Protein AF-0000000074491799 (afdb_homodimer)

Structure (mmCIF, N/CA/C/O backbone):
data_AF-0000000074491799-model_v1
#
loop_
_entity.id
_entity.type
_entity.pdbx_description
1 polymer 'Erg28-like protein'
#
loop_
_atom_site.group_PDB
_atom_site.id
_atom_site.type_symbol
_atom_site.label_atom_id
_atom_site.label_alt_id
_atom_site.label_comp_id
_atom_site.label_asym_id
_atom_site.label_entity_id
_atom_site.label_seq_id
_atom_site.pdbx_PDB_ins_code
_atom_site.Cartn_x
_atom_site.Cartn_y
_atom_site.Cartn_z
_atom_site.occupancy
_atom_site.B_iso_or_equiv
_atom_site.auth_seq_id
_atom_site.auth_comp_id
_atom_site.auth_asym_id
_atom_site.auth_atom_id
_atom_site.pdbx_PDB_model_num
ATOM 1 N N . MET A 1 1 ? -24.797 -15.695 -14.352 1 41.91 1 MET A N 1
ATOM 2 C CA . MET A 1 1 ? -23.797 -15.016 -13.531 1 41.91 1 MET A CA 1
ATOM 3 C C . MET A 1 1 ? -22.766 -14.32 -14.406 1 41.91 1 MET A C 1
ATOM 5 O O . MET A 1 1 ? -22.312 -14.875 -15.406 1 41.91 1 MET A O 1
ATOM 9 N N . SER A 1 2 ? -22.703 -13.008 -14.352 1 47.25 2 SER A N 1
ATOM 10 C CA . SER A 1 2 ? -21.938 -12.297 -15.375 1 47.25 2 SER A CA 1
ATOM 11 C C . SER A 1 2 ? -20.531 -12.891 -15.539 1 47.25 2 SER A C 1
ATOM 13 O O . SER A 1 2 ? -19.859 -13.18 -14.547 1 47.25 2 SER A O 1
ATOM 15 N N . VAL A 1 3 ? -20.219 -13.539 -16.609 1 61.88 3 VAL A N 1
ATOM 16 C CA . VAL A 1 3 ? -19.031 -14.227 -17.109 1 61.88 3 VAL A CA 1
ATOM 17 C C . VAL A 1 3 ? -17.781 -13.445 -16.703 1 61.88 3 VAL A C 1
ATOM 19 O O . VAL A 1 3 ? -16.719 -14.039 -16.469 1 61.88 3 VAL A O 1
ATOM 22 N N . TYR A 1 4 ? -17.969 -12.141 -16.281 1 80.31 4 TYR A N 1
ATOM 23 C CA . TYR A 1 4 ? -16.766 -11.336 -16.078 1 80.31 4 TYR A CA 1
ATOM 24 C C . TYR A 1 4 ? -16.453 -11.195 -14.594 1 80.31 4 TYR A C 1
ATOM 26 O O . TYR A 1 4 ? -15.375 -10.719 -14.227 1 80.31 4 TYR A O 1
ATOM 34 N N . LEU A 1 5 ? -17.406 -11.75 -13.766 1 86.06 5 LEU A N 1
ATOM 35 C CA . LEU A 1 5 ? -17.172 -11.625 -12.328 1 86.06 5 LEU A CA 1
ATOM 36 C C . LEU A 1 5 ? -16.688 -12.945 -11.742 1 86.06 5 LEU A C 1
ATOM 38 O O . LEU A 1 5 ? -17.062 -14.016 -12.211 1 86.06 5 LEU A O 1
ATOM 42 N N . PRO A 1 6 ? -15.773 -12.75 -10.703 1 91.81 6 PRO A N 1
ATOM 43 C CA . PRO A 1 6 ? -15.328 -13.977 -10.039 1 91.81 6 PRO A CA 1
ATOM 44 C C . PRO A 1 6 ? -16.484 -14.758 -9.406 1 91.81 6 PRO A C 1
ATOM 46 O O . PRO A 1 6 ? -17.469 -14.164 -8.961 1 91.81 6 PRO A O 1
ATOM 49 N N . PRO A 1 7 ? -16.469 -16 -9.305 1 91.12 7 PRO A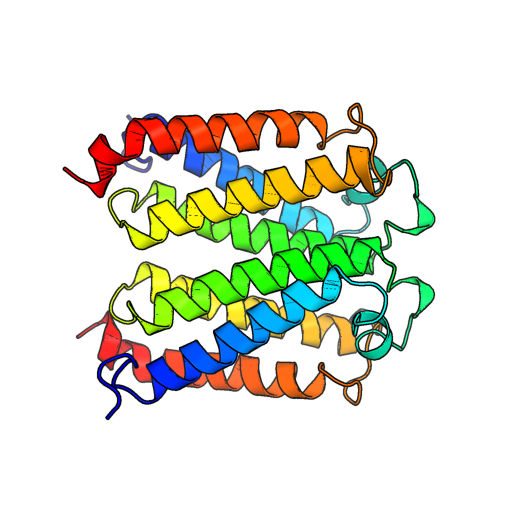 N 1
ATOM 50 C CA . PRO A 1 7 ? -17.594 -16.891 -9.023 1 91.12 7 PRO A CA 1
ATOM 51 C C . PRO A 1 7 ? -17.969 -16.922 -7.547 1 91.12 7 PRO A C 1
ATOM 53 O O . PRO A 1 7 ? -19.156 -16.938 -7.203 1 91.12 7 PRO A O 1
ATOM 56 N N . SER A 1 8 ? -17.047 -16.953 -6.66 1 95.62 8 SER A N 1
ATOM 57 C CA . SER A 1 8 ? -17.359 -17.156 -5.25 1 95.62 8 SER A CA 1
ATOM 58 C C . SER A 1 8 ? -17.75 -15.852 -4.574 1 95.62 8 SER A C 1
ATOM 60 O O . SER A 1 8 ? -17.406 -14.773 -5.059 1 95.62 8 SER A O 1
ATOM 62 N N . ALA A 1 9 ? -18.438 -16.016 -3.465 1 97.19 9 ALA A N 1
ATOM 63 C CA . ALA A 1 9 ? -18.859 -14.852 -2.686 1 97.19 9 ALA A CA 1
ATOM 64 C C . ALA A 1 9 ? -17.656 -14.078 -2.156 1 97.19 9 ALA A C 1
ATOM 66 O O . ALA A 1 9 ? -17.641 -12.844 -2.168 1 97.19 9 ALA A O 1
ATOM 67 N N . LEU A 1 10 ? -16.688 -14.773 -1.698 1 98 10 LEU A N 1
ATOM 68 C CA . LEU A 1 10 ? -15.492 -14.133 -1.167 1 98 10 LEU A CA 1
ATOM 69 C C . LEU A 1 10 ? -14.773 -13.344 -2.252 1 98 10 LEU A C 1
ATOM 71 O O . LEU A 1 10 ? -14.312 -12.227 -2.008 1 98 10 LEU A O 1
ATOM 75 N N . GLN A 1 11 ? -14.664 -13.883 -3.369 1 98.38 11 GLN A N 1
ATOM 76 C CA . GLN A 1 11 ? -14.016 -13.203 -4.488 1 98.38 11 GLN A CA 1
ATOM 77 C C . GLN A 1 11 ? -14.758 -11.938 -4.875 1 98.38 11 GLN A C 1
ATOM 79 O O . GLN A 1 11 ? -14.141 -10.898 -5.117 1 98.38 11 GLN A O 1
ATOM 84 N N . LYS A 1 12 ? -16.031 -12.039 -4.953 1 98.12 12 LYS A N 1
ATOM 85 C CA . LYS A 1 12 ? -16.844 -10.867 -5.277 1 98.12 12 LYS A CA 1
ATOM 86 C C . LYS A 1 12 ? -16.719 -9.797 -4.195 1 98.12 12 LYS A C 1
ATOM 88 O O . LYS A 1 12 ? -16.672 -8.602 -4.496 1 98.12 12 LYS A O 1
ATOM 93 N N . TYR A 1 13 ? -16.75 -10.234 -3.031 1 98.5 13 TYR A N 1
ATOM 94 C CA . TYR A 1 13 ? -16.578 -9.336 -1.897 1 98.5 13 TYR A CA 1
ATOM 95 C C . TYR A 1 13 ? -15.234 -8.617 -1.979 1 98.5 13 TYR A C 1
ATOM 97 O O . TYR A 1 13 ? -15.164 -7.398 -1.813 1 98.5 13 TYR A O 1
ATOM 105 N N . LEU A 1 14 ? -14.141 -9.375 -2.215 1 98.5 14 LEU A N 1
ATOM 106 C CA . LEU A 1 14 ? -12.805 -8.789 -2.326 1 98.5 14 LEU A CA 1
ATOM 107 C C . LEU A 1 14 ? -12.742 -7.805 -3.486 1 98.5 14 LEU A C 1
ATOM 109 O O . LEU A 1 14 ? -12.078 -6.773 -3.395 1 98.5 14 LEU A O 1
ATOM 113 N N . LEU A 1 15 ? -13.383 -8.148 -4.555 1 98.25 15 LEU A N 1
ATOM 114 C CA . LEU A 1 15 ? -13.453 -7.234 -5.691 1 98.25 15 LEU A CA 1
ATOM 115 C C . LEU A 1 15 ? -14.133 -5.93 -5.305 1 98.25 15 LEU A C 1
ATOM 117 O O . LEU A 1 15 ? -13.672 -4.848 -5.676 1 98.25 15 LEU A O 1
ATOM 121 N N . PHE A 1 16 ? -15.195 -6.055 -4.598 1 98.19 16 PHE A N 1
ATOM 122 C CA . PHE A 1 16 ? -15.953 -4.891 -4.156 1 98.19 16 PHE A CA 1
ATOM 123 C C . PHE A 1 16 ? -15.117 -4.016 -3.234 1 98.19 16 PHE A C 1
ATOM 125 O O . PHE A 1 16 ? -14.977 -2.812 -3.471 1 98.19 16 PHE A O 1
ATOM 132 N N . VAL A 1 17 ? -14.523 -4.625 -2.193 1 97.81 17 VAL A N 1
ATOM 133 C CA . VAL A 1 17 ? -13.758 -3.871 -1.206 1 97.81 17 VAL A CA 1
ATOM 134 C C . VAL A 1 17 ? -12.508 -3.285 -1.857 1 97.81 17 VAL A C 1
ATOM 136 O O . VAL A 1 17 ? -12.078 -2.186 -1.507 1 97.81 17 VAL A O 1
ATOM 139 N N . GLY A 1 18 ? -11.906 -4.051 -2.758 1 98.12 18 GLY A N 1
ATOM 140 C CA . GLY A 1 18 ? -10.75 -3.539 -3.479 1 98.12 18 GLY A CA 1
ATOM 141 C C . GLY A 1 18 ? -11.078 -2.348 -4.359 1 98.12 18 GLY A C 1
ATOM 142 O O . GLY A 1 18 ? -10.32 -1.372 -4.398 1 98.12 18 GLY A O 1
ATOM 143 N N . THR A 1 19 ? -12.172 -2.389 -5.047 1 97.19 19 THR A N 1
ATOM 144 C CA . THR A 1 19 ? -12.586 -1.291 -5.91 1 97.19 19 THR A CA 1
ATOM 145 C C . THR A 1 19 ? -12.922 -0.053 -5.082 1 97.19 19 THR A C 1
ATOM 147 O O . THR A 1 19 ? -12.625 1.071 -5.492 1 97.19 19 THR A O 1
ATOM 150 N N . LEU A 1 20 ? -13.547 -0.283 -3.971 1 96 20 LEU A N 1
ATOM 151 C CA . LEU A 1 20 ? -13.844 0.818 -3.061 1 96 20 LEU A CA 1
ATOM 152 C C . LEU A 1 20 ? -12.555 1.504 -2.605 1 96 20 LEU A C 1
ATOM 154 O O . LEU A 1 20 ? -12.5 2.734 -2.535 1 96 20 LEU A O 1
ATOM 158 N N . ALA A 1 21 ? -11.586 0.686 -2.275 1 96.31 21 ALA A N 1
ATOM 159 C CA . ALA A 1 21 ? -10.297 1.229 -1.853 1 96.31 21 ALA A CA 1
ATOM 160 C C . ALA A 1 21 ? -9.641 2.023 -2.979 1 96.31 21 ALA A C 1
ATOM 162 O O . ALA A 1 21 ? -9.062 3.09 -2.742 1 96.31 21 ALA A O 1
ATOM 163 N N . PHE A 1 22 ? -9.727 1.472 -4.125 1 94.75 22 PHE A N 1
ATOM 164 C CA . PHE A 1 22 ? -9.148 2.129 -5.293 1 94.75 22 PHE A CA 1
ATOM 165 C C . PHE A 1 22 ? -9.82 3.475 -5.543 1 94.75 22 PHE A C 1
ATOM 167 O O . PHE A 1 22 ? -9.148 4.473 -5.809 1 94.75 22 PHE A O 1
ATOM 174 N N . TYR A 1 23 ? -11.102 3.504 -5.434 1 93.56 23 TYR A N 1
ATOM 175 C CA . TYR A 1 23 ? -11.875 4.73 -5.613 1 93.56 23 TYR A CA 1
ATOM 176 C C . TYR A 1 23 ? -11.516 5.762 -4.551 1 93.56 23 TYR A C 1
ATOM 178 O O . TYR A 1 23 ? -11.297 6.934 -4.863 1 93.56 23 TYR A O 1
ATOM 186 N N . ASN A 1 24 ? -11.477 5.359 -3.346 1 94 24 ASN A N 1
ATOM 187 C CA . ASN A 1 24 ? -11.07 6.234 -2.248 1 94 24 ASN A CA 1
ATOM 188 C C . ASN A 1 24 ? -9.672 6.801 -2.465 1 94 24 ASN A C 1
ATOM 190 O O . ASN A 1 24 ? -9.438 7.988 -2.219 1 94 24 ASN A O 1
ATOM 194 N N . GLY A 1 25 ? -8.805 5.926 -2.9 1 96.62 25 GLY A N 1
ATOM 195 C CA . GLY A 1 25 ? -7.438 6.363 -3.15 1 96.62 25 GLY A CA 1
ATOM 196 C C . GLY A 1 25 ? -7.344 7.441 -4.219 1 96.62 25 GLY A C 1
ATOM 197 O O . GLY A 1 25 ? -6.602 8.414 -4.062 1 96.62 25 GLY A O 1
ATOM 198 N N . ALA A 1 26 ? -8.086 7.352 -5.23 1 95.19 26 ALA A N 1
ATOM 199 C CA . ALA A 1 26 ? -8.094 8.336 -6.309 1 95.19 26 ALA A CA 1
ATOM 200 C C . ALA A 1 26 ? -8.625 9.68 -5.816 1 95.19 26 ALA A C 1
ATOM 202 O O . ALA A 1 26 ? -8.102 10.734 -6.191 1 95.19 26 ALA A O 1
ATOM 203 N N . GLN A 1 27 ? -9.57 9.602 -4.957 1 95.25 27 GLN A N 1
ATOM 204 C CA . GLN A 1 27 ? -10.18 10.82 -4.426 1 95.25 27 GLN A CA 1
ATOM 205 C C . GLN A 1 27 ? -9.188 11.617 -3.588 1 95.25 27 GLN A C 1
ATOM 207 O O . GLN A 1 27 ? -9.289 12.836 -3.484 1 95.25 27 GLN A O 1
ATOM 212 N N . CYS A 1 28 ? -8.242 10.961 -3.053 1 96.81 28 CYS A N 1
ATOM 213 C CA . CYS A 1 28 ? -7.277 11.602 -2.166 1 96.81 28 CYS A CA 1
ATOM 214 C C . CYS A 1 28 ? -6.391 12.57 -2.934 1 96.81 28 CYS A C 1
ATOM 216 O O . CYS A 1 28 ? -5.754 13.445 -2.336 1 96.81 28 CYS A O 1
ATOM 218 N N . PHE A 1 29 ? -6.367 12.492 -4.234 1 96.56 29 PHE A N 1
ATOM 219 C CA . PHE A 1 29 ? -5.496 13.344 -5.039 1 96.56 29 PHE A CA 1
ATOM 220 C C . PHE A 1 29 ? -6.25 14.57 -5.547 1 96.56 29 PHE A C 1
ATOM 222 O O . PHE A 1 29 ? -5.652 15.469 -6.137 1 96.56 29 PHE A O 1
ATOM 229 N N . PHE A 1 30 ? -7.539 14.609 -5.254 1 95.19 30 PHE A N 1
ATOM 230 C CA . PHE A 1 30 ? -8.367 15.734 -5.664 1 95.19 30 PHE A CA 1
ATOM 231 C C . PHE A 1 30 ? -8.844 16.516 -4.449 1 95.19 30 PHE A C 1
ATOM 233 O O . PHE A 1 30 ? -9.688 16.047 -3.686 1 95.19 30 PHE A O 1
ATOM 240 N N . PRO A 1 31 ? -8.398 17.734 -4.352 1 90.62 31 PRO A N 1
ATOM 241 C CA . PRO A 1 31 ? -8.688 18.531 -3.156 1 90.62 31 PRO A CA 1
ATOM 242 C C . PRO A 1 31 ? -10.188 18.625 -2.859 1 90.62 31 PRO A C 1
ATOM 244 O O . PRO A 1 31 ? -10.594 18.547 -1.699 1 90.62 31 PRO A O 1
ATOM 247 N N . LYS A 1 32 ? -11.055 18.734 -3.799 1 90.81 32 LYS A N 1
ATOM 248 C CA . LYS A 1 32 ? -12.492 18.906 -3.602 1 90.81 32 LYS A CA 1
ATOM 249 C C . LYS A 1 32 ? -13.156 17.594 -3.199 1 90.81 32 LYS A C 1
ATOM 251 O O . LYS A 1 32 ? -14.289 17.594 -2.711 1 90.81 32 LYS A O 1
ATOM 256 N N . MET A 1 33 ? -12.461 16.547 -3.354 1 89.12 33 MET A N 1
ATOM 257 C CA . MET A 1 33 ? -13.078 15.25 -3.111 1 89.12 33 MET A CA 1
ATOM 258 C C . MET A 1 33 ? -12.43 14.555 -1.916 1 89.12 33 MET A C 1
ATOM 260 O O . MET A 1 33 ? -12.859 13.477 -1.517 1 89.12 33 MET A O 1
ATOM 264 N N . ARG A 1 34 ? -11.484 15.219 -1.323 1 87.5 34 ARG A N 1
ATOM 265 C CA . ARG A 1 34 ? -10.742 14.57 -0.245 1 87.5 34 ARG A CA 1
ATOM 266 C C . ARG A 1 34 ? -11.641 14.328 0.966 1 87.5 34 ARG A C 1
ATOM 268 O O . ARG A 1 34 ? -12.328 15.242 1.426 1 87.5 34 ARG A O 1
ATOM 275 N N . VAL A 1 35 ? -11.5 13.109 1.458 1 88.69 35 VAL A N 1
ATOM 276 C CA . VAL A 1 35 ? -12.312 12.75 2.615 1 88.69 35 VAL A CA 1
ATOM 277 C C . VAL A 1 35 ? -11.422 12.641 3.855 1 88.69 35 VAL A C 1
ATOM 279 O O . VAL A 1 35 ? -11.914 12.383 4.957 1 88.69 35 VAL A O 1
ATOM 282 N N . THR A 1 36 ? -10.25 12.906 3.717 1 92.94 36 THR A N 1
ATOM 283 C CA . THR A 1 36 ? -9.281 12.656 4.781 1 92.94 36 THR A CA 1
ATOM 284 C C . THR A 1 36 ? -9.539 13.578 5.973 1 92.94 36 THR A C 1
ATOM 286 O O . THR A 1 36 ? -9.383 13.172 7.125 1 92.94 36 THR A O 1
ATOM 289 N N . SER A 1 37 ? -9.93 14.828 5.781 1 91.56 37 SER A N 1
ATOM 290 C CA . SER A 1 37 ? -10.188 15.758 6.879 1 91.56 37 SER A CA 1
ATOM 291 C C . SER A 1 37 ? -11.398 15.32 7.695 1 91.56 37 SER A C 1
ATOM 293 O O . SER A 1 37 ? -11.484 15.602 8.891 1 91.56 37 SER A O 1
ATOM 295 N N . ARG A 1 38 ? -12.32 14.602 7.062 1 93.44 38 ARG A N 1
ATOM 296 C CA . ARG A 1 38 ? -13.492 14.094 7.766 1 93.44 38 ARG A CA 1
ATOM 297 C C . ARG A 1 38 ? -13.164 12.82 8.531 1 93.44 38 ARG A C 1
ATOM 299 O O . ARG A 1 38 ? -13.719 12.578 9.609 1 93.44 38 ARG A O 1
ATOM 306 N N . ILE A 1 39 ? -12.289 12.031 7.926 1 94.81 39 ILE A N 1
ATOM 307 C CA . ILE A 1 39 ? -11.852 10.797 8.562 1 94.81 39 ILE A CA 1
ATOM 308 C C . ILE A 1 39 ? -11.016 11.117 9.797 1 94.81 39 ILE A C 1
ATOM 310 O O . ILE A 1 39 ? -11.266 10.578 10.875 1 94.81 39 ILE A O 1
ATOM 314 N N . TYR A 1 40 ? -10.078 11.953 9.594 1 95.88 40 TYR A N 1
ATOM 315 C CA . TYR A 1 40 ? -9.172 12.32 10.672 1 95.88 40 TYR A CA 1
ATOM 316 C C . TYR A 1 40 ? -9.539 13.688 11.242 1 95.88 40 TYR A C 1
ATOM 318 O O . TYR A 1 40 ? -8.758 14.641 11.141 1 95.88 40 TYR A O 1
ATOM 326 N N . SER A 1 41 ? -10.625 13.773 11.984 1 93.19 41 SER A N 1
ATOM 327 C CA . SER A 1 41 ? -11.305 15.016 12.32 1 93.19 41 SER A CA 1
ATOM 328 C C . SER A 1 41 ? -10.867 15.531 13.688 1 93.19 41 SER A C 1
ATOM 330 O O . SER A 1 41 ? -11.141 16.688 14.047 1 93.19 41 SER A O 1
ATOM 332 N N . GLU A 1 42 ? -10.203 14.703 14.453 1 95.12 42 GLU A N 1
ATOM 333 C CA . GLU A 1 42 ? -9.883 15.102 15.82 1 95.12 42 GLU A CA 1
ATOM 334 C C . GLU A 1 42 ? -8.672 16.031 15.852 1 95.12 42 GLU A C 1
ATOM 336 O O . GLU A 1 42 ? -8.578 16.906 16.719 1 95.12 42 GLU A O 1
ATOM 341 N N . LYS A 1 43 ? -7.727 15.828 14.906 1 93.75 43 LYS A N 1
ATOM 342 C CA . LYS A 1 43 ? -6.57 16.703 14.711 1 93.75 43 LYS A CA 1
ATOM 343 C C . LYS A 1 43 ? -6.496 17.203 13.273 1 93.75 43 LYS A C 1
ATOM 345 O O . LYS A 1 43 ? -5.578 16.844 12.531 1 93.75 43 LYS A O 1
ATOM 350 N N . LYS A 1 44 ? -7.328 18.047 12.984 1 91.44 44 LYS A N 1
ATOM 351 C CA . LYS A 1 44 ? -7.543 18.5 11.609 1 91.44 44 LYS A CA 1
ATOM 352 C C . LYS A 1 44 ? -6.266 19.062 11.008 1 91.44 44 LYS A C 1
ATOM 354 O O . LYS A 1 44 ? -6.035 18.953 9.805 1 91.44 44 LYS A O 1
ATOM 359 N N . GLY A 1 45 ? -5.461 19.641 11.828 1 93.56 45 GLY A N 1
ATOM 360 C CA . GLY A 1 45 ? -4.207 20.203 11.352 1 93.56 45 GLY A CA 1
ATOM 361 C C . GLY A 1 45 ? -3.25 19.156 10.812 1 93.56 45 GLY A C 1
ATOM 362 O O . GLY A 1 45 ? -2.348 19.484 10.039 1 93.56 45 GLY A O 1
ATOM 363 N N . GLU A 1 46 ? -3.463 17.906 11.258 1 95.75 46 GLU A N 1
ATOM 364 C CA . GLU A 1 46 ? -2.576 16.828 10.82 1 95.75 46 GLU A CA 1
ATOM 365 C C . GLU A 1 46 ? -3.059 16.234 9.5 1 95.75 46 GLU A C 1
ATOM 367 O O . GLU A 1 46 ? -2.309 15.516 8.828 1 95.75 46 GLU A O 1
ATOM 372 N N . ALA A 1 47 ? -4.324 16.453 9.133 1 95.38 47 ALA A N 1
ATOM 373 C CA . ALA A 1 47 ? -4.875 15.953 7.871 1 95.38 47 ALA A CA 1
ATOM 374 C C . ALA A 1 47 ? -4.551 16.906 6.719 1 95.38 47 ALA A C 1
ATOM 376 O O . ALA A 1 47 ? -5.453 17.469 6.102 1 95.38 47 ALA A O 1
ATOM 377 N N . THR A 1 48 ? -3.283 16.953 6.375 1 97.06 48 THR A N 1
ATOM 378 C CA . THR A 1 48 ? -2.781 17.859 5.355 1 97.06 48 THR A CA 1
ATOM 379 C C . THR A 1 48 ? -2.994 17.281 3.961 1 97.06 48 THR A C 1
ATOM 381 O O . THR A 1 48 ? -3.402 16.141 3.816 1 97.06 48 THR A O 1
ATOM 384 N N . ALA A 1 49 ? -2.766 18.141 2.969 1 96.81 49 ALA A N 1
ATOM 385 C CA . ALA A 1 49 ? -2.846 17.672 1.588 1 96.81 49 ALA A CA 1
ATOM 386 C C . ALA A 1 49 ? -1.821 16.578 1.319 1 96.81 49 ALA A C 1
ATOM 388 O O . ALA A 1 49 ? -2.113 15.609 0.622 1 96.81 49 ALA A O 1
ATOM 389 N N . LEU A 1 50 ? -0.646 16.719 1.854 1 97.44 50 LEU A N 1
ATOM 390 C CA . LEU A 1 50 ? 0.393 15.711 1.727 1 97.44 50 LEU A CA 1
ATOM 391 C C . LEU A 1 50 ? -0.051 14.391 2.361 1 97.44 50 LEU A C 1
ATOM 393 O O . LEU A 1 50 ? 0.138 13.32 1.778 1 97.44 50 LEU A O 1
ATOM 397 N N . MET A 1 51 ? -0.589 14.492 3.518 1 97.25 51 MET A N 1
ATOM 398 C CA . MET A 1 51 ? -1.087 13.305 4.203 1 97.25 51 MET A CA 1
ATOM 399 C C . MET A 1 51 ? -2.15 12.602 3.365 1 97.25 51 MET A C 1
ATOM 401 O O . MET A 1 51 ? -2.156 11.367 3.27 1 97.25 51 MET A O 1
ATOM 405 N N . SER A 1 52 ? -3.018 13.352 2.768 1 97.44 52 SER A N 1
ATOM 406 C CA . SER A 1 52 ? -4.07 12.789 1.927 1 97.44 52 SER A CA 1
ATOM 407 C C . SER A 1 52 ? -3.482 12.023 0.747 1 97.44 52 SER A C 1
ATOM 409 O O . SER A 1 52 ? -3.973 10.945 0.393 1 97.44 52 SER A O 1
ATOM 411 N N . ARG A 1 53 ? -2.459 12.531 0.144 1 97.69 53 ARG A N 1
ATOM 412 C CA . ARG A 1 53 ? -1.834 11.852 -0.987 1 97.69 53 ARG A CA 1
ATOM 413 C C . ARG A 1 53 ? -1.147 10.562 -0.541 1 97.69 53 ARG A C 1
ATOM 415 O O . ARG A 1 53 ? -1.14 9.57 -1.272 1 97.69 53 ARG A O 1
ATOM 422 N N . MET A 1 54 ? -0.605 10.516 0.67 1 97.38 54 MET A N 1
ATOM 423 C CA . MET A 1 54 ? 0.007 9.305 1.198 1 97.38 54 MET A CA 1
ATOM 424 C C . MET A 1 54 ? -1.05 8.242 1.488 1 97.38 54 MET A C 1
ATOM 426 O O . MET A 1 54 ? -0.847 7.059 1.2 1 97.38 54 MET A O 1
ATOM 430 N N . MET A 1 55 ? -2.123 8.742 1.999 1 97.44 55 MET A N 1
ATOM 431 C CA . MET A 1 55 ? -3.229 7.809 2.209 1 97.44 55 MET A CA 1
ATOM 432 C C . MET A 1 55 ? -3.73 7.25 0.882 1 97.44 55 MET A C 1
ATOM 434 O O . MET A 1 55 ? -4.059 6.066 0.787 1 97.44 55 MET A O 1
ATOM 438 N N . GLY A 1 56 ? -3.82 8.102 -0.043 1 97.88 56 GLY A N 1
ATOM 439 C CA . GLY A 1 56 ? -4.223 7.652 -1.367 1 97.88 56 GLY A CA 1
ATOM 440 C C . GLY A 1 56 ? -3.318 6.578 -1.938 1 97.88 56 GLY A C 1
ATOM 441 O O . GLY A 1 56 ? -3.799 5.582 -2.484 1 97.88 56 GLY A O 1
ATOM 442 N N . LEU A 1 57 ? -2.018 6.789 -1.806 1 98.25 57 LEU A N 1
ATOM 443 C CA . LEU A 1 57 ? -1.06 5.812 -2.305 1 98.25 57 LEU A CA 1
ATOM 444 C C . LEU A 1 57 ? -1.229 4.473 -1.593 1 98.25 57 LEU A C 1
ATOM 446 O O . LEU A 1 57 ? -1.214 3.418 -2.232 1 98.25 57 LEU A O 1
ATOM 450 N N . TRP A 1 58 ? -1.361 4.562 -0.327 1 98.31 58 TRP A N 1
ATOM 451 C CA . TRP A 1 58 ? -1.531 3.344 0.455 1 98.31 58 TRP A CA 1
ATOM 452 C C . TRP A 1 58 ? -2.812 2.617 0.061 1 98.31 58 TRP A C 1
ATOM 454 O O . TRP A 1 58 ? -2.807 1.401 -0.144 1 98.31 58 TRP A O 1
ATOM 464 N N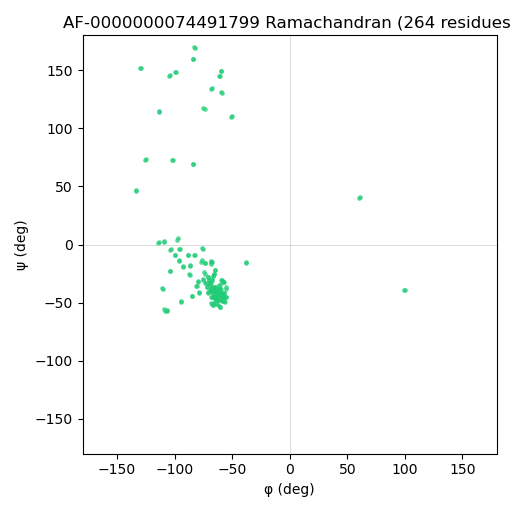 . THR A 1 59 ? -3.91 3.367 -0.068 1 97.75 59 THR A N 1
ATOM 465 C CA . THR A 1 59 ? -5.207 2.775 -0.37 1 97.75 59 THR A CA 1
ATOM 466 C C . THR A 1 59 ? -5.23 2.217 -1.79 1 97.75 59 THR A C 1
ATOM 468 O O . THR A 1 59 ? -5.812 1.158 -2.037 1 97.75 59 THR A O 1
ATOM 471 N N . ILE A 1 60 ? -4.621 2.879 -2.684 1 98.38 60 ILE A N 1
ATOM 472 C CA . ILE A 1 60 ? -4.547 2.393 -4.059 1 98.38 60 ILE A CA 1
ATOM 473 C C . ILE A 1 60 ? -3.744 1.096 -4.105 1 98.38 60 ILE A C 1
ATOM 475 O O . ILE A 1 60 ? -4.156 0.125 -4.746 1 98.38 60 ILE A O 1
ATOM 479 N N . THR A 1 61 ? -2.6 1.048 -3.424 1 98.31 61 THR A N 1
ATOM 480 C CA . THR A 1 61 ? -1.772 -0.153 -3.383 1 98.31 61 THR A CA 1
ATOM 481 C C . THR A 1 61 ? -2.553 -1.326 -2.797 1 98.31 61 THR A C 1
ATOM 483 O O . THR A 1 61 ? -2.531 -2.43 -3.348 1 98.31 61 THR A O 1
ATOM 486 N N . SER A 1 62 ? -3.229 -1.095 -1.714 1 98.31 62 SER A N 1
ATOM 487 C CA . SER A 1 62 ? -4.031 -2.141 -1.088 1 98.31 62 SER A CA 1
ATOM 488 C C . SER A 1 62 ? -5.164 -2.592 -2.006 1 98.31 62 SER A C 1
ATOM 490 O O . SER A 1 62 ? -5.469 -3.783 -2.084 1 98.31 62 SER A O 1
ATOM 492 N N . GLY A 1 63 ? -5.777 -1.622 -2.658 1 98.19 63 GLY A N 1
ATOM 493 C CA . GLY A 1 63 ? -6.844 -1.951 -3.594 1 98.19 63 GLY A CA 1
ATOM 494 C C . GLY A 1 63 ? -6.379 -2.832 -4.738 1 98.19 63 GLY A C 1
ATOM 495 O O . GLY A 1 63 ? -7.078 -3.766 -5.133 1 98.19 63 GLY A O 1
ATOM 496 N N . LEU A 1 64 ? -5.23 -2.506 -5.25 1 98 64 LEU A N 1
ATOM 497 C CA . LEU A 1 64 ? -4.664 -3.318 -6.324 1 98 64 LEU A CA 1
ATOM 498 C C . LEU A 1 64 ? -4.477 -4.762 -5.867 1 98 64 LEU A C 1
ATOM 500 O O . LEU A 1 64 ? -4.855 -5.695 -6.582 1 98 64 LEU A O 1
ATOM 504 N N . VAL A 1 65 ? -3.924 -4.934 -4.691 1 98.38 65 VAL A N 1
ATOM 505 C CA . VAL A 1 65 ? -3.695 -6.27 -4.148 1 98.38 65 VAL A CA 1
ATOM 506 C C . VAL A 1 65 ? -5.023 -7.008 -4.016 1 98.38 65 VAL A C 1
ATOM 508 O O . VAL A 1 65 ? -5.141 -8.164 -4.426 1 98.38 65 VAL A O 1
ATOM 511 N N . ARG A 1 66 ? -6.035 -6.344 -3.525 1 98.69 66 ARG A N 1
ATOM 512 C CA . ARG A 1 66 ? -7.324 -6.969 -3.252 1 98.69 66 ARG A CA 1
ATOM 513 C C . ARG A 1 66 ? -8.055 -7.312 -4.547 1 98.69 66 ARG A C 1
ATOM 515 O O . ARG A 1 66 ? -8.648 -8.383 -4.664 1 98.69 66 ARG A O 1
ATOM 522 N N . VAL A 1 67 ? -7.992 -6.434 -5.492 1 98 67 VAL A N 1
ATOM 523 C CA . VAL A 1 67 ? -8.664 -6.676 -6.77 1 98 67 VAL A CA 1
ATOM 524 C C . VAL A 1 67 ? -8.008 -7.859 -7.48 1 98 67 VAL A C 1
ATOM 526 O O . VAL A 1 67 ? -8.703 -8.742 -7.996 1 98 67 VAL A O 1
ATOM 529 N N . TYR A 1 68 ? -6.711 -7.922 -7.5 1 97.81 68 TYR A N 1
ATOM 530 C CA . TYR A 1 68 ? -6.023 -9.031 -8.148 1 97.81 68 TYR A CA 1
ATOM 531 C C . TYR A 1 68 ? -6.297 -10.344 -7.414 1 97.81 68 TYR A C 1
ATOM 533 O O . TYR A 1 68 ? -6.379 -11.406 -8.039 1 97.81 68 TYR A O 1
ATOM 541 N N . ALA A 1 69 ? -6.352 -10.242 -6.105 1 97.69 69 ALA A N 1
ATOM 542 C CA . ALA A 1 69 ? -6.656 -11.445 -5.332 1 97.69 69 ALA A CA 1
ATOM 543 C C . ALA A 1 69 ? -8.031 -12 -5.695 1 97.69 69 ALA A C 1
ATOM 545 O O . ALA A 1 69 ? -8.242 -13.211 -5.691 1 97.69 69 ALA A O 1
ATOM 546 N N . ALA A 1 70 ? -8.961 -11.086 -6 1 97.81 70 ALA A N 1
ATOM 547 C CA . ALA A 1 70 ? -10.305 -11.508 -6.363 1 97.81 70 ALA A CA 1
ATOM 548 C C . ALA A 1 70 ? -10.281 -12.445 -7.566 1 97.81 70 ALA A C 1
ATOM 550 O O . ALA A 1 70 ? -11.078 -13.391 -7.645 1 97.81 70 ALA A O 1
ATOM 551 N N . TRP A 1 71 ? -9.352 -12.258 -8.453 1 96.81 71 TRP A N 1
ATOM 552 C CA . TRP A 1 71 ? -9.297 -13.086 -9.664 1 96.81 71 TRP A CA 1
ATOM 553 C C . TRP A 1 71 ? -8.266 -14.195 -9.516 1 96.81 71 TRP A C 1
ATOM 555 O O . TRP A 1 71 ? -8.188 -15.094 -10.359 1 96.81 71 TRP A O 1
ATOM 565 N N . ASN A 1 72 ? -7.504 -14.172 -8.539 1 97.12 72 ASN A N 1
ATOM 566 C CA . ASN A 1 72 ? -6.441 -15.141 -8.32 1 97.12 72 ASN A CA 1
ATOM 567 C C . ASN A 1 72 ? -6.441 -15.664 -6.883 1 97.12 72 ASN A C 1
ATOM 569 O O . ASN A 1 72 ? -5.387 -15.75 -6.25 1 97.12 72 ASN A O 1
ATOM 573 N N . ILE A 1 73 ? -7.617 -15.992 -6.449 1 96.62 73 ILE A N 1
ATOM 574 C CA . ILE A 1 73 ? -7.82 -16.266 -5.031 1 96.62 73 ILE A CA 1
ATOM 575 C C . ILE A 1 73 ? -7.078 -17.547 -4.641 1 96.62 73 ILE A C 1
ATOM 577 O O . ILE A 1 73 ? -6.832 -17.797 -3.459 1 96.62 73 ILE A O 1
ATOM 581 N N . HIS A 1 74 ? -6.645 -18.359 -5.602 1 96.81 74 HIS A N 1
ATOM 582 C CA . HIS A 1 74 ? -6.008 -19.641 -5.293 1 96.81 74 HIS A CA 1
ATOM 583 C C . HIS A 1 74 ? -4.504 -19.469 -5.117 1 96.81 74 HIS A C 1
ATOM 585 O O . HIS A 1 74 ? -3.82 -20.391 -4.672 1 96.81 74 HIS A O 1
ATOM 591 N N . ASP A 1 75 ? -4.023 -18.328 -5.441 1 96.88 75 ASP A N 1
ATOM 592 C CA . ASP A 1 75 ? -2.613 -18.031 -5.211 1 96.88 75 ASP A CA 1
ATOM 593 C C . ASP A 1 75 ? -2.336 -17.797 -3.73 1 96.88 75 ASP A C 1
ATOM 595 O O . ASP A 1 75 ? -2.838 -16.828 -3.154 1 96.88 75 ASP A O 1
ATOM 599 N N . ARG A 1 76 ? -1.557 -18.609 -3.158 1 97 76 ARG A N 1
ATOM 600 C CA . ARG A 1 76 ? -1.303 -18.562 -1.722 1 97 76 ARG A CA 1
ATOM 601 C C . ARG A 1 76 ? -0.665 -17.234 -1.322 1 97 76 ARG A C 1
ATOM 603 O O . ARG A 1 76 ? -1.026 -16.641 -0.301 1 97 76 ARG A O 1
ATOM 610 N N . VAL A 1 77 ? 0.3 -16.797 -2.061 1 96.88 77 VAL A N 1
ATOM 611 C CA . VAL A 1 77 ? 1.037 -15.578 -1.728 1 96.88 77 VAL A CA 1
ATOM 612 C C . VAL A 1 77 ? 0.106 -14.375 -1.807 1 96.88 77 VAL A C 1
ATOM 614 O O . VAL A 1 77 ? 0.076 -13.547 -0.896 1 96.88 77 VAL A O 1
ATOM 617 N N . LEU A 1 78 ? -0.635 -14.305 -2.852 1 97.75 78 LEU A N 1
ATOM 618 C CA . LEU A 1 78 ? -1.566 -13.195 -3.016 1 97.75 78 LEU A CA 1
ATOM 619 C C . LEU A 1 78 ? -2.639 -13.227 -1.932 1 97.75 78 LEU A C 1
ATOM 621 O O . LEU A 1 78 ? -3.061 -12.172 -1.444 1 97.75 78 LEU A O 1
ATOM 625 N N . TYR A 1 79 ? -3.143 -14.422 -1.614 1 98.5 79 TYR A N 1
ATOM 626 C CA . TYR A 1 79 ? -4.105 -14.578 -0.529 1 98.5 79 TYR A CA 1
ATOM 627 C C . TYR A 1 79 ? -3.549 -14.016 0.776 1 98.5 79 TYR A C 1
ATOM 629 O O . TYR A 1 79 ? -4.215 -13.234 1.456 1 98.5 79 TYR A O 1
ATOM 637 N N . ASN A 1 80 ? -2.33 -14.32 1.066 1 98.12 80 ASN A N 1
ATOM 638 C CA . ASN A 1 80 ? -1.693 -13.836 2.287 1 98.12 80 ASN A CA 1
ATOM 639 C C . ASN A 1 80 ? -1.472 -12.328 2.242 1 98.12 80 ASN A C 1
ATOM 641 O O . ASN A 1 80 ? -1.704 -11.633 3.232 1 98.12 80 ASN A O 1
ATOM 645 N N . LEU A 1 81 ? -0.993 -11.883 1.146 1 98.62 81 LEU A N 1
ATOM 646 C CA . LEU A 1 81 ? -0.787 -10.445 1.008 1 98.62 81 LEU A CA 1
ATOM 647 C C . LEU A 1 81 ? -2.09 -9.68 1.229 1 98.62 81 LEU A C 1
ATOM 649 O O . LEU A 1 81 ? -2.096 -8.617 1.846 1 98.62 81 LEU A O 1
ATOM 653 N N . THR A 1 82 ? -3.123 -10.188 0.695 1 98.75 82 THR A N 1
ATOM 654 C CA . THR A 1 82 ? -4.426 -9.555 0.873 1 98.75 82 THR A CA 1
ATOM 655 C C . THR A 1 82 ? -4.812 -9.516 2.35 1 98.75 82 THR A C 1
ATOM 657 O O . THR A 1 82 ? -5.281 -8.492 2.846 1 98.75 82 THR A O 1
ATOM 660 N N . MET A 1 83 ? -4.598 -10.586 3.029 1 98.81 83 MET A N 1
ATOM 661 C CA . MET A 1 83 ? -4.875 -10.594 4.461 1 98.81 83 MET A CA 1
ATOM 662 C C . MET A 1 83 ? -4.02 -9.57 5.191 1 98.81 83 MET A C 1
ATOM 664 O O . MET A 1 83 ? -4.484 -8.914 6.129 1 98.81 83 MET A O 1
ATOM 668 N N . TYR A 1 84 ? -2.771 -9.484 4.773 1 98.5 84 TYR A N 1
ATOM 669 C CA . TYR A 1 84 ? -1.899 -8.484 5.379 1 98.5 84 TYR A CA 1
ATOM 670 C C . TYR A 1 84 ? -2.455 -7.078 5.18 1 98.5 84 TYR A C 1
ATOM 672 O O . TYR A 1 84 ? -2.332 -6.223 6.059 1 98.5 84 TYR A O 1
ATOM 680 N N . THR A 1 85 ? -3.045 -6.781 3.986 1 98.69 85 THR A N 1
ATOM 681 C CA . THR A 1 85 ? -3.594 -5.449 3.76 1 98.69 85 THR A CA 1
ATOM 682 C C . THR A 1 85 ? -4.723 -5.156 4.742 1 98.69 85 THR A C 1
ATOM 684 O O . THR A 1 85 ? -4.844 -4.031 5.238 1 98.69 85 THR A O 1
ATOM 687 N N . PHE A 1 86 ? -5.52 -6.152 5.031 1 98.81 86 PHE A N 1
ATOM 688 C CA . PHE A 1 86 ? -6.598 -5.957 5.992 1 98.81 86 PHE A CA 1
ATOM 689 C C . PHE A 1 86 ? -6.047 -5.836 7.406 1 98.81 86 PHE A C 1
ATOM 691 O O . PHE A 1 86 ? -6.594 -5.102 8.234 1 98.81 86 PHE A O 1
ATOM 698 N N . GLY A 1 87 ? -5.035 -6.559 7.703 1 98.69 87 GLY A N 1
ATOM 699 C CA . GLY A 1 87 ? -4.383 -6.402 8.992 1 98.69 87 GLY A CA 1
ATOM 700 C C . GLY A 1 87 ? -3.816 -5.016 9.219 1 98.69 87 GLY A C 1
ATOM 701 O O . GLY A 1 87 ? -3.951 -4.449 10.305 1 98.69 87 GLY A O 1
ATOM 702 N N . LEU A 1 88 ? -3.189 -4.504 8.203 1 98.5 88 LEU A N 1
ATOM 703 C CA . LEU A 1 88 ? -2.611 -3.168 8.281 1 98.5 88 LEU A CA 1
ATOM 704 C C . LEU A 1 88 ? -3.703 -2.109 8.406 1 98.5 88 LEU A C 1
ATOM 706 O O . LEU A 1 88 ? -3.529 -1.11 9.102 1 98.5 88 LEU A O 1
ATOM 710 N N . ALA A 1 89 ? -4.816 -2.342 7.684 1 98 89 ALA A N 1
ATOM 711 C CA . ALA A 1 89 ? -5.945 -1.426 7.82 1 98 89 ALA A CA 1
ATOM 712 C C . ALA A 1 89 ? -6.484 -1.433 9.242 1 98 89 ALA A C 1
ATOM 714 O O . ALA A 1 89 ? -6.746 -0.374 9.82 1 98 89 ALA A O 1
ATOM 715 N N . LEU A 1 90 ? -6.664 -2.605 9.773 1 98.38 90 LEU A N 1
ATOM 716 C CA . LEU A 1 90 ? -7.141 -2.734 11.148 1 98.38 90 LEU A CA 1
ATOM 717 C C . LEU A 1 90 ? -6.172 -2.068 12.125 1 98.38 90 LEU A C 1
ATOM 719 O O . LEU A 1 90 ? -6.598 -1.346 13.023 1 98.38 90 LEU A O 1
ATOM 723 N N . PHE A 1 91 ? -4.961 -2.35 11.969 1 98.38 91 PHE A N 1
ATOM 724 C CA . PHE A 1 91 ? -3.926 -1.736 12.789 1 98.38 91 PHE A CA 1
ATOM 725 C C . PHE A 1 91 ? -3.992 -0.217 12.703 1 98.38 91 PHE A C 1
ATOM 727 O O . PHE A 1 91 ? -3.973 0.472 13.727 1 98.38 91 PHE A O 1
ATOM 734 N N . SER A 1 92 ? -4.059 0.284 11.516 1 97.88 92 SER A N 1
ATOM 735 C CA . SER A 1 92 ? -4.035 1.723 11.273 1 97.88 92 SER A CA 1
ATOM 736 C C . SER A 1 92 ? -5.207 2.418 11.961 1 97.88 92 SER A C 1
ATOM 738 O O . SER A 1 92 ? -5.008 3.348 12.742 1 97.88 92 SER A O 1
ATOM 740 N N . PHE A 1 93 ? -6.43 1.986 11.727 1 97.69 93 PHE A N 1
ATOM 741 C CA . PHE A 1 93 ? -7.602 2.703 12.211 1 97.69 93 PHE A CA 1
ATOM 742 C C . PHE A 1 93 ? -7.793 2.479 13.711 1 97.69 93 PHE A C 1
ATOM 744 O O . PHE A 1 93 ? -8.266 3.367 14.414 1 97.69 93 PHE A O 1
ATOM 751 N N . THR A 1 94 ? -7.391 1.348 14.25 1 97.94 94 THR A N 1
ATOM 752 C CA . THR A 1 94 ? -7.461 1.116 15.688 1 97.94 94 THR A CA 1
ATOM 753 C C . THR A 1 94 ? -6.5 2.041 16.438 1 97.94 94 THR A C 1
ATOM 755 O O . THR A 1 94 ? -6.875 2.666 17.422 1 97.94 94 THR A O 1
ATOM 758 N N . THR A 1 95 ? -5.277 2.154 15.93 1 97.81 95 THR A N 1
ATOM 759 C CA . THR A 1 95 ? -4.293 2.973 16.625 1 97.81 95 THR A CA 1
ATOM 760 C C . THR A 1 95 ? -4.602 4.457 16.453 1 97.81 95 THR A C 1
ATOM 762 O O . THR A 1 95 ? -4.383 5.258 17.359 1 97.81 95 THR A O 1
ATOM 765 N N . GLU A 1 96 ? -5.152 4.832 15.312 1 97.75 96 GLU A N 1
ATOM 766 C CA . GLU A 1 96 ? -5.48 6.238 15.102 1 97.75 96 GLU A CA 1
ATOM 767 C C . GLU A 1 96 ? -6.609 6.691 16.031 1 97.75 96 GLU A C 1
ATOM 769 O O . GLU A 1 96 ? -6.648 7.848 16.453 1 97.75 96 GLU A O 1
ATOM 774 N N . VAL A 1 97 ? -7.488 5.766 16.359 1 97.44 97 VAL A N 1
ATOM 775 C CA . VAL A 1 97 ? -8.625 6.102 17.219 1 97.44 97 VAL A CA 1
ATOM 776 C C . VAL A 1 97 ? -8.219 6.016 18.688 1 97.44 97 VAL A C 1
ATOM 778 O O . VAL A 1 97 ? -8.477 6.941 19.453 1 97.44 97 VAL A O 1
ATOM 781 N N . PHE A 1 98 ? -7.508 4.996 19.062 1 97.5 98 PHE A N 1
ATOM 782 C CA . PHE A 1 98 ? -7.387 4.711 20.484 1 97.5 98 PHE A CA 1
ATOM 783 C C . PHE A 1 98 ? -6.02 5.141 21.016 1 97.5 98 PHE A C 1
ATOM 785 O O . PHE A 1 98 ? -5.844 5.34 22.219 1 97.5 98 PHE A O 1
ATOM 792 N N . VAL A 1 99 ? -5.066 5.25 20.203 1 97.31 99 VAL A N 1
ATOM 793 C CA . VAL A 1 99 ? -3.717 5.57 20.656 1 97.31 99 VAL A CA 1
ATOM 794 C C . VAL A 1 99 ? -3.375 7.008 20.281 1 97.31 99 VAL A C 1
ATOM 796 O O . VAL A 1 99 ? -3.176 7.852 21.172 1 97.31 99 VAL A O 1
ATOM 799 N N . TYR A 1 100 ? -3.473 7.332 19.016 1 97 100 TYR A N 1
ATOM 800 C CA . TYR A 1 100 ? -3.033 8.641 18.547 1 97 100 TYR A CA 1
ATOM 801 C C . TYR A 1 100 ? -4.156 9.664 18.656 1 97 100 TYR A C 1
ATOM 803 O O . TYR A 1 100 ? -3.908 10.875 18.672 1 97 100 TYR A O 1
ATOM 811 N N . LYS A 1 101 ? -5.418 9.195 18.625 1 97.19 101 LYS A N 1
ATOM 812 C CA . LYS A 1 101 ? -6.598 10.031 18.812 1 97.19 101 LYS A CA 1
ATOM 813 C C . LYS A 1 101 ? -6.684 11.117 17.75 1 97.19 101 LYS A C 1
ATOM 815 O O . LYS A 1 101 ? -6.957 12.281 18.062 1 97.19 101 LYS A O 1
ATOM 820 N N . THR A 1 102 ? -6.348 10.711 16.531 1 97.25 102 THR A N 1
ATOM 821 C CA . THR A 1 102 ? -6.465 11.633 15.406 1 97.25 102 THR A CA 1
ATOM 822 C C . THR A 1 102 ? -7.824 11.484 14.727 1 97.25 102 THR A C 1
ATOM 824 O O . THR A 1 102 ? -8.227 12.352 13.945 1 97.25 102 THR A O 1
ATOM 827 N N . ALA A 1 103 ? -8.469 10.398 14.961 1 96.44 103 ALA A N 1
ATOM 828 C CA . ALA A 1 103 ? -9.773 10.109 14.367 1 96.44 103 ALA A CA 1
ATOM 829 C C . ALA A 1 103 ? -10.781 9.672 15.422 1 96.44 103 ALA A C 1
ATOM 831 O O . ALA A 1 103 ? -10.398 9.086 16.438 1 96.44 103 ALA A O 1
ATOM 832 N N . LYS A 1 104 ? -12.039 9.938 15.133 1 95.75 104 LYS A N 1
ATOM 833 C CA . LYS A 1 104 ? -13.133 9.438 15.969 1 95.75 104 LYS A CA 1
ATOM 834 C C . LYS A 1 104 ? -13.758 8.188 15.367 1 95.75 104 LYS A C 1
ATOM 836 O O . LYS A 1 104 ? -13.867 8.07 14.141 1 95.75 104 LYS A O 1
ATOM 841 N N . ILE A 1 105 ? -14.242 7.328 16.219 1 95.25 105 ILE A N 1
ATOM 842 C CA . ILE A 1 105 ? -14.883 6.098 15.766 1 95.25 105 ILE A CA 1
ATOM 843 C C . ILE A 1 105 ? -16.078 6.434 14.883 1 95.25 105 ILE A C 1
ATOM 845 O O . ILE A 1 105 ? -16.359 5.723 13.914 1 95.25 105 ILE A O 1
ATOM 849 N N . SER A 1 106 ? -16.672 7.547 15.172 1 94.25 106 SER A N 1
ATOM 850 C CA . SER A 1 106 ? -17.906 7.934 14.477 1 94.25 106 SER A CA 1
ATOM 851 C C . SER A 1 106 ? -17.594 8.609 13.141 1 94.25 106 SER A C 1
ATOM 853 O O . SER A 1 106 ? -18.5 8.859 12.336 1 94.25 106 SER A O 1
ATOM 855 N N . SER A 1 107 ? -16.297 8.922 12.875 1 93.69 107 SER A N 1
ATOM 856 C CA . SER A 1 107 ? -15.945 9.578 11.625 1 93.69 107 SER A CA 1
ATOM 857 C C . SER A 1 107 ? -16.312 8.719 10.422 1 93.69 107 SER A C 1
ATOM 859 O O . SER A 1 107 ? -16.203 7.492 10.469 1 93.69 107 SER A O 1
ATOM 861 N N . PRO A 1 108 ? -16.719 9.492 9.391 1 88.94 108 PRO A N 1
ATOM 862 C CA . PRO A 1 108 ? -16.953 8.727 8.164 1 88.94 108 PRO A CA 1
ATOM 863 C C . PRO A 1 108 ? -15.719 7.973 7.68 1 88.94 108 PRO A C 1
ATOM 865 O O . PRO A 1 108 ? -14.602 8.477 7.801 1 88.94 108 PRO A O 1
ATOM 868 N N . GLY A 1 109 ? -15.867 6.727 7.391 1 89.88 109 GLY A N 1
ATOM 869 C CA . GLY A 1 109 ? -14.773 5.898 6.902 1 89.88 109 GLY A CA 1
ATOM 870 C C . GLY A 1 109 ? -14.164 5.027 7.98 1 89.88 109 GLY A C 1
ATOM 871 O O . GLY A 1 109 ? -13.641 3.945 7.691 1 89.88 109 GLY A O 1
ATOM 872 N N . VAL A 1 110 ? -14.039 5.645 9.234 1 94.81 110 VAL A N 1
ATOM 873 C CA . VAL A 1 110 ? -13.359 4.941 10.32 1 94.81 110 VAL A CA 1
ATOM 874 C C . VAL A 1 110 ? -14.18 3.725 10.742 1 94.81 110 VAL A C 1
ATOM 876 O O . VAL A 1 110 ? -13.672 2.602 10.758 1 94.81 110 VAL A O 1
ATOM 879 N N . TRP A 1 111 ? -15.445 3.951 11.016 1 94.81 111 TRP A N 1
ATOM 880 C CA . TRP A 1 111 ? -16.25 2.836 11.523 1 94.81 111 TRP A CA 1
ATOM 881 C C . TRP A 1 111 ? -16.422 1.765 10.453 1 94.81 111 TRP A C 1
ATOM 883 O O . TRP A 1 111 ? -16.375 0.568 10.75 1 94.81 111 TRP A O 1
ATOM 893 N N . PRO A 1 112 ? -16.609 2.133 9.164 1 95.06 112 PRO A N 1
ATOM 894 C CA . PRO A 1 112 ? -16.656 1.08 8.148 1 95.06 112 PRO A CA 1
ATOM 895 C C . PRO A 1 112 ? -15.344 0.294 8.062 1 95.06 112 PRO A C 1
ATOM 897 O O . PRO A 1 112 ? -15.367 -0.931 7.914 1 95.06 112 PRO A O 1
ATOM 900 N N . ALA A 1 113 ? -14.234 0.987 8.164 1 94.44 113 ALA A N 1
ATOM 901 C CA . ALA A 1 113 ? -12.945 0.312 8.102 1 94.44 113 ALA A CA 1
ATOM 902 C C . ALA A 1 113 ? -12.758 -0.628 9.289 1 94.44 113 ALA A C 1
ATOM 904 O O . ALA A 1 113 ? -12.211 -1.721 9.148 1 94.44 113 ALA A O 1
ATOM 905 N N . LEU A 1 114 ? -13.242 -0.239 10.422 1 97.31 114 LEU A N 1
ATOM 906 C CA . LEU A 1 114 ? -13.125 -1.039 11.633 1 97.31 114 LEU A CA 1
ATOM 907 C C . LEU A 1 114 ? -14.062 -2.24 11.586 1 97.31 114 LEU A C 1
ATOM 909 O O . LEU A 1 114 ? -13.891 -3.197 12.344 1 97.31 114 LEU A O 1
ATOM 913 N N . LEU A 1 115 ? -15 -2.201 10.711 1 97.62 115 LEU A N 1
ATOM 914 C CA . LEU A 1 115 ? -15.891 -3.338 10.508 1 97.62 115 LEU A CA 1
ATOM 915 C C . LEU A 1 115 ? -15.391 -4.227 9.375 1 97.62 115 LEU A C 1
ATOM 917 O O . LEU A 1 115 ? -15.281 -5.441 9.531 1 97.62 115 LEU A O 1
ATOM 921 N N . ILE A 1 116 ? -15.07 -3.609 8.297 1 97.69 116 ILE A N 1
ATOM 922 C CA . ILE A 1 116 ? -14.711 -4.324 7.078 1 97.69 116 ILE A CA 1
ATOM 923 C C . ILE A 1 116 ? -13.414 -5.105 7.301 1 97.69 116 ILE A C 1
ATOM 925 O O . ILE A 1 116 ? -13.305 -6.266 6.898 1 97.69 116 ILE A O 1
ATOM 929 N N . SER A 1 117 ? -12.406 -4.516 7.949 1 98.25 117 SER A N 1
ATOM 930 C CA . SER A 1 117 ? -11.086 -5.121 8.055 1 98.25 117 SER A CA 1
ATOM 931 C C . SER A 1 117 ? -11.133 -6.402 8.883 1 98.25 117 SER A C 1
ATOM 933 O O . SER A 1 117 ? -10.672 -7.453 8.438 1 98.25 117 SER A O 1
ATOM 935 N N . PRO A 1 118 ? -11.734 -6.387 10.094 1 98.25 118 PRO A N 1
ATOM 936 C CA . PRO A 1 118 ? -11.75 -7.641 10.844 1 98.25 118 PRO A CA 1
ATOM 937 C C . PRO A 1 118 ? -12.672 -8.688 10.227 1 98.25 118 PRO A C 1
ATOM 939 O O . PRO A 1 118 ? -12.391 -9.891 10.305 1 98.25 118 PRO A O 1
ATOM 942 N N . ILE A 1 119 ? -13.742 -8.328 9.648 1 98.44 119 ILE A N 1
ATOM 943 C CA . ILE A 1 119 ? -14.641 -9.258 8.977 1 98.44 119 ILE A CA 1
ATOM 944 C C . ILE A 1 119 ? -13.922 -9.914 7.801 1 98.44 119 ILE A C 1
ATOM 946 O O . ILE A 1 119 ? -14.023 -11.133 7.609 1 98.44 119 ILE A O 1
ATOM 950 N N . SER A 1 120 ? -13.219 -9.117 6.965 1 98.69 120 SER A N 1
ATOM 951 C CA . SER A 1 120 ? -12.453 -9.648 5.84 1 98.69 120 SER A CA 1
ATOM 952 C C . SER A 1 120 ? -11.398 -10.641 6.312 1 98.69 120 SER A C 1
ATOM 954 O O . SER A 1 120 ? -11.258 -11.727 5.738 1 98.69 120 SER A O 1
ATOM 956 N N . LEU A 1 121 ? -10.695 -10.297 7.375 1 98.62 121 LEU A N 1
ATOM 957 C CA . LEU A 1 121 ? -9.656 -11.164 7.922 1 98.62 121 LEU A CA 1
ATOM 958 C C . LEU A 1 121 ? -10.25 -12.484 8.406 1 98.62 121 LEU A C 1
ATOM 960 O O . LEU A 1 121 ? -9.711 -13.547 8.109 1 98.62 121 LEU A O 1
ATOM 964 N N . ALA A 1 122 ? -11.289 -12.375 9.125 1 98.56 122 ALA A N 1
ATOM 965 C CA . ALA A 1 122 ? -11.938 -13.578 9.648 1 98.56 122 ALA A CA 1
ATOM 966 C C . ALA A 1 122 ? -12.469 -14.453 8.523 1 98.56 122 ALA A C 1
ATOM 968 O O . ALA A 1 122 ? -12.305 -15.68 8.547 1 98.56 122 ALA A O 1
ATOM 969 N N . TRP A 1 123 ? -13.125 -13.797 7.602 1 98.69 123 TRP A N 1
ATOM 970 C CA . TRP A 1 123 ? -13.68 -14.547 6.477 1 98.69 123 TRP A CA 1
ATOM 971 C C . TRP A 1 123 ? -12.578 -15.242 5.691 1 98.69 123 TRP A C 1
ATOM 973 O O . TRP A 1 123 ? -12.695 -16.422 5.359 1 98.69 123 TRP A O 1
ATOM 983 N N . MET A 1 124 ? -11.562 -14.547 5.422 1 98.62 124 MET A N 1
ATOM 984 C CA . MET A 1 124 ? -10.461 -15.133 4.66 1 98.62 124 MET A CA 1
ATOM 985 C C . MET A 1 124 ? -9.75 -16.203 5.473 1 98.62 124 MET A C 1
ATOM 987 O O . MET A 1 124 ? -9.352 -17.234 4.926 1 98.62 124 MET A O 1
ATOM 991 N N . TRP A 1 125 ? -9.555 -15.938 6.734 1 98.12 125 TRP A N 1
ATOM 992 C CA . TRP A 1 125 ? -8.914 -16.922 7.59 1 98.12 125 TRP A CA 1
ATOM 993 C C . TRP A 1 125 ? -9.703 -18.234 7.594 1 98.12 125 TRP A C 1
ATOM 995 O O . TRP A 1 125 ? -9.125 -19.312 7.461 1 98.12 125 TRP A O 1
ATOM 1005 N N . ASN A 1 126 ? -10.977 -18.172 7.676 1 98 126 ASN A N 1
ATOM 1006 C CA . ASN A 1 126 ? -11.836 -19.344 7.742 1 98 126 ASN A CA 1
ATOM 1007 C C . ASN A 1 126 ? -11.938 -20.047 6.391 1 98 126 ASN A C 1
ATOM 1009 O O . ASN A 1 126 ? -12.211 -21.25 6.32 1 98 126 ASN A O 1
ATOM 1013 N N . SER A 1 127 ? -11.734 -19.312 5.32 1 97.69 127 SER A N 1
ATOM 1014 C CA . SER A 1 127 ? -11.867 -19.859 3.973 1 97.69 127 SER A CA 1
ATOM 1015 C C . SER A 1 127 ? -10.516 -20.266 3.406 1 97.69 127 SER A C 1
ATOM 1017 O O . SER A 1 127 ? -10.414 -20.672 2.244 1 97.69 127 SER A O 1
ATOM 1019 N N . TYR A 1 128 ? -9.5 -20.172 4.215 1 97.44 128 TYR A N 1
ATOM 1020 C CA . TYR A 1 128 ? -8.125 -20.359 3.754 1 97.44 128 TYR A CA 1
ATOM 1021 C C . TYR A 1 128 ? -7.949 -21.75 3.146 1 97.44 128 TYR A C 1
ATOM 1023 O O . TYR A 1 128 ? -7.387 -21.891 2.057 1 97.44 128 TYR A O 1
ATOM 1031 N N . ALA A 1 129 ? -8.461 -22.766 3.742 1 96.31 129 ALA A N 1
ATOM 1032 C CA . ALA A 1 129 ? -8.297 -24.141 3.289 1 96.31 129 ALA A CA 1
ATOM 1033 C C . ALA A 1 129 ? -9.078 -24.391 2.002 1 96.31 129 ALA A C 1
ATOM 1035 O O . ALA A 1 129 ? -8.656 -25.188 1.155 1 96.31 129 ALA A O 1
ATOM 1036 N N . ASP A 1 130 ? -10.133 -23.719 1.844 1 95.5 130 ASP A N 1
ATOM 1037 C CA . ASP A 1 130 ? -10.992 -23.906 0.678 1 95.5 130 ASP A CA 1
ATOM 1038 C C . ASP A 1 130 ? -10.32 -23.359 -0.585 1 95.5 130 ASP A C 1
ATOM 1040 O O . ASP A 1 130 ? -10.539 -23.891 -1.681 1 95.5 130 ASP A O 1
ATOM 1044 N N . PHE A 1 131 ? -9.508 -22.406 -0.404 1 95.56 131 PHE A N 1
ATOM 1045 C CA . PHE A 1 131 ? -8.984 -21.734 -1.59 1 95.56 131 PHE A CA 1
ATOM 1046 C C . PHE A 1 131 ? -7.508 -22.047 -1.785 1 95.56 131 PHE A C 1
ATOM 1048 O O . PHE A 1 131 ? -7.023 -22.094 -2.918 1 95.56 131 PHE A O 1
ATOM 1055 N N . VAL A 1 132 ? -6.781 -22.125 -0.781 1 91.12 132 VAL A N 1
ATOM 1056 C CA . VAL A 1 132 ? -5.328 -22.234 -0.878 1 91.12 132 VAL A CA 1
ATOM 1057 C C . VAL A 1 132 ? -4.883 -23.625 -0.472 1 91.12 132 VAL A C 1
ATOM 1059 O O . VAL A 1 132 ? -3.963 -24.203 -1.071 1 91.12 132 VAL A O 1
ATOM 1062 N N . ARG A 1 133 ? -5.133 -24.266 0.674 1 79.94 133 ARG A N 1
ATOM 1063 C CA . ARG A 1 133 ? -4.648 -25.562 1.141 1 79.94 133 ARG A CA 1
ATOM 1064 C C . ARG A 1 133 ? -5.383 -26.703 0.445 1 79.94 133 ARG A C 1
ATOM 1066 O O . ARG A 1 133 ? -4.996 -27.875 0.573 1 79.94 133 ARG A O 1
ATOM 1073 N N . GLY A 1 134 ? -6.352 -26.469 -0.398 1 54.62 134 GLY A N 1
ATOM 1074 C CA . GLY A 1 134 ? -6.957 -27.703 -0.899 1 54.62 134 GLY A CA 1
ATOM 1075 C C . GLY A 1 134 ? -6.102 -28.406 -1.93 1 54.62 134 GLY A C 1
ATOM 1076 O O . GLY A 1 134 ? -5.188 -27.812 -2.506 1 54.62 134 GLY A O 1
ATOM 1077 N N . MET B 1 1 ? 26.5 -20.109 -2.48 1 41.75 1 MET B N 1
ATOM 1078 C CA . MET B 1 1 ? 25.453 -19.094 -2.512 1 41.75 1 MET B CA 1
ATOM 1079 C C . MET B 1 1 ? 24.422 -19.359 -1.415 1 41.75 1 MET B C 1
ATOM 1081 O O . MET B 1 1 ? 24.031 -20.5 -1.174 1 41.75 1 MET B O 1
ATOM 1085 N N . SER B 1 2 ? 24.297 -18.453 -0.456 1 47.03 2 SER B N 1
ATOM 1086 C CA . SER B 1 2 ? 23.531 -18.797 0.738 1 47.03 2 SER B CA 1
ATOM 1087 C C . SER B 1 2 ? 22.156 -19.359 0.373 1 47.03 2 SER B C 1
ATOM 1089 O O . SER B 1 2 ? 21.453 -18.812 -0.475 1 47.03 2 SER B O 1
ATOM 1091 N N . VAL B 1 3 ? 21.891 -20.609 0.553 1 62.28 3 VAL B N 1
ATOM 1092 C CA . VAL B 1 3 ? 20.734 -21.484 0.328 1 62.28 3 VAL B CA 1
ATOM 1093 C C . VAL B 1 3 ? 19.453 -20.734 0.664 1 62.28 3 VAL B C 1
ATOM 1095 O O . VAL B 1 3 ? 18.406 -20.969 0.047 1 62.28 3 VAL B O 1
ATOM 1098 N N . TYR B 1 4 ? 19.594 -19.562 1.404 1 80.44 4 TYR B N 1
ATOM 1099 C CA . TYR B 1 4 ? 18.359 -18.938 1.882 1 80.44 4 TYR B CA 1
ATOM 1100 C C . TYR B 1 4 ? 18 -17.719 1.043 1 80.44 4 TYR B C 1
ATOM 1102 O O . TYR B 1 4 ? 16.906 -17.172 1.165 1 80.44 4 TYR B O 1
ATOM 1110 N N . LEU B 1 5 ? 18.938 -17.406 0.086 1 86 5 LEU B N 1
ATOM 1111 C CA . LEU B 1 5 ? 18.672 -16.234 -0.74 1 86 5 LEU B CA 1
ATOM 1112 C C . LEU B 1 5 ? 18.219 -16.641 -2.137 1 86 5 LEU B C 1
ATOM 1114 O O . LEU B 1 5 ? 18.656 -17.672 -2.656 1 86 5 LEU B O 1
ATOM 1118 N N . PRO B 1 6 ? 17.281 -15.766 -2.666 1 91.88 6 PRO B N 1
ATOM 1119 C CA . PRO B 1 6 ? 16.875 -16.062 -4.039 1 91.88 6 PRO B CA 1
ATOM 1120 C C . PRO B 1 6 ? 18.047 -16.031 -5.027 1 91.88 6 PRO B C 1
ATOM 1122 O O . PRO B 1 6 ? 19 -15.281 -4.832 1 91.88 6 PRO B O 1
ATOM 1125 N N . PRO B 1 7 ? 18.078 -16.75 -6.047 1 91.25 7 PRO B N 1
ATOM 1126 C CA . PRO B 1 7 ? 19.234 -17.062 -6.887 1 91.25 7 PRO B CA 1
ATOM 1127 C C . PRO B 1 7 ? 19.578 -15.938 -7.855 1 91.25 7 PRO B C 1
ATOM 1129 O O . PRO B 1 7 ? 20.75 -15.641 -8.07 1 91.25 7 PRO B O 1
ATOM 1132 N N . SER B 1 8 ? 18.641 -15.312 -8.453 1 95.75 8 SER B N 1
ATOM 1133 C CA . SER B 1 8 ? 18.938 -14.352 -9.508 1 95.75 8 SER B CA 1
ATOM 1134 C C . SER B 1 8 ? 19.266 -12.984 -8.93 1 95.75 8 SER B C 1
ATOM 1136 O O . SER B 1 8 ? 18.891 -12.68 -7.793 1 95.75 8 SER B O 1
ATOM 1138 N N . ALA B 1 9 ? 19.938 -12.203 -9.758 1 97.19 9 ALA B N 1
ATOM 1139 C CA . ALA B 1 9 ? 20.297 -10.844 -9.352 1 97.19 9 ALA B CA 1
ATOM 1140 C C . ALA B 1 9 ? 19.062 -9.992 -9.117 1 97.19 9 ALA B C 1
ATOM 1142 O O . ALA B 1 9 ? 19.016 -9.211 -8.164 1 97.19 9 ALA B O 1
ATOM 1143 N N . LEU B 1 10 ? 18.109 -10.109 -9.969 1 98 10 LEU B N 1
ATOM 1144 C CA . LEU B 1 10 ? 16.891 -9.336 -9.836 1 98 10 LEU B CA 1
ATOM 1145 C C . LEU B 1 10 ? 16.156 -9.688 -8.539 1 98 10 LEU B C 1
ATOM 1147 O O . LEU B 1 10 ? 15.656 -8.805 -7.844 1 98 10 LEU B O 1
ATOM 1151 N N . GLN B 1 11 ? 16.078 -10.891 -8.242 1 98.38 11 GLN B N 1
ATOM 1152 C CA . GLN B 1 11 ? 15.43 -11.344 -7.016 1 98.38 11 GLN B CA 1
ATOM 1153 C C . GLN B 1 11 ? 16.141 -10.797 -5.781 1 98.38 11 GLN B C 1
ATOM 1155 O O . GLN B 1 11 ? 15.484 -10.336 -4.836 1 98.38 11 GLN B O 1
ATOM 1160 N N . LYS B 1 12 ? 17.422 -10.883 -5.781 1 98.06 12 LYS B N 1
ATOM 1161 C CA . LYS B 1 12 ? 18.188 -10.352 -4.66 1 98.06 12 LYS B CA 1
ATOM 1162 C C . LYS B 1 12 ? 18 -8.836 -4.535 1 98.06 12 LYS B C 1
ATOM 1164 O O . LYS B 1 12 ? 17.922 -8.305 -3.428 1 98.06 12 LYS B O 1
ATOM 1169 N N . TYR B 1 13 ? 18.031 -8.227 -5.625 1 98.5 13 TYR B N 1
ATOM 1170 C CA . TYR B 1 13 ? 17.797 -6.789 -5.664 1 98.5 13 TYR B CA 1
ATOM 1171 C C . TYR B 1 13 ? 16.438 -6.441 -5.086 1 98.5 13 TYR B C 1
ATOM 1173 O O . TYR B 1 13 ? 16.312 -5.535 -4.258 1 98.5 13 TYR B O 1
ATOM 1181 N N . LEU B 1 14 ? 15.367 -7.152 -5.535 1 98.5 14 LEU B N 1
ATOM 1182 C CA . LEU B 1 14 ? 14.023 -6.91 -5.039 1 98.5 14 LEU B CA 1
ATOM 1183 C C . LEU B 1 14 ? 13.938 -7.172 -3.539 1 98.5 14 LEU B C 1
ATOM 1185 O O . LEU B 1 14 ? 13.234 -6.465 -2.816 1 98.5 14 LEU B O 1
ATOM 1189 N N . LEU B 1 15 ? 14.609 -8.188 -3.098 1 98.25 15 LEU B N 1
ATOM 1190 C CA . LEU B 1 15 ? 14.664 -8.469 -1.669 1 98.25 15 LEU B CA 1
ATOM 1191 C C . LEU B 1 15 ? 15.289 -7.309 -0.904 1 98.25 15 LEU B C 1
ATOM 1193 O O . LEU B 1 15 ? 14.797 -6.918 0.155 1 98.25 15 LEU B O 1
ATOM 1197 N N . PHE B 1 16 ? 16.344 -6.809 -1.433 1 98.19 16 PHE B N 1
ATOM 1198 C CA . PHE B 1 16 ? 17.047 -5.695 -0.807 1 98.19 16 PHE B CA 1
ATOM 1199 C C . PHE B 1 16 ? 16.156 -4.461 -0.742 1 98.19 16 PHE B C 1
ATOM 1201 O O . PHE B 1 16 ? 15.977 -3.873 0.327 1 98.19 16 PHE B O 1
ATOM 1208 N N . VAL B 1 17 ? 15.57 -4.078 -1.895 1 97.81 17 VAL B N 1
ATOM 1209 C CA . VAL B 1 17 ? 14.758 -2.867 -1.964 1 97.81 17 VAL B CA 1
ATOM 1210 C C . VAL B 1 17 ? 13.508 -3.037 -1.111 1 97.81 17 VAL B C 1
ATOM 1212 O O . VAL B 1 17 ? 13.031 -2.078 -0.501 1 97.81 17 VAL B O 1
ATOM 1215 N N . GLY B 1 18 ? 12.945 -4.23 -1.117 1 98.12 18 GLY B N 1
ATOM 1216 C CA . GLY B 1 18 ? 11.789 -4.5 -0.278 1 98.12 18 GLY B CA 1
ATOM 1217 C C . GLY B 1 18 ? 12.094 -4.398 1.205 1 98.12 18 GLY B C 1
ATOM 1218 O O . GLY B 1 18 ? 11.312 -3.832 1.968 1 98.12 18 GLY B O 1
ATOM 1219 N N . THR B 1 19 ? 13.203 -4.902 1.628 1 97.19 19 THR B N 1
ATOM 1220 C CA . THR B 1 19 ? 13.609 -4.84 3.029 1 97.19 19 THR B CA 1
ATOM 1221 C C . THR B 1 19 ? 13.883 -3.4 3.451 1 97.19 19 THR B C 1
ATOM 1223 O O . THR B 1 19 ? 13.547 -3.002 4.57 1 97.19 19 THR B O 1
ATOM 1226 N N . LEU B 1 20 ? 14.477 -2.67 2.553 1 96 20 LEU B N 1
ATOM 1227 C CA . LEU B 1 20 ? 14.703 -1.253 2.814 1 96 20 LEU B CA 1
ATOM 1228 C C . LEU B 1 20 ? 13.383 -0.521 3.031 1 96 20 LEU B C 1
ATOM 1230 O O . LEU B 1 20 ? 13.281 0.326 3.92 1 96 20 LEU B O 1
ATOM 1234 N N . ALA B 1 21 ? 12.43 -0.839 2.189 1 96.25 21 ALA B N 1
ATOM 1235 C CA . ALA B 1 21 ? 11.109 -0.227 2.32 1 96.25 21 ALA B CA 1
ATOM 1236 C C . ALA B 1 21 ? 10.461 -0.603 3.648 1 96.25 21 ALA B C 1
ATOM 1238 O O . ALA B 1 21 ? 9.836 0.237 4.301 1 96.25 21 ALA B O 1
ATOM 1239 N N . PHE B 1 22 ? 10.609 -1.831 3.979 1 94.62 22 PHE B N 1
ATOM 1240 C CA . PHE B 1 22 ? 10.047 -2.318 5.23 1 94.62 22 PHE B CA 1
ATOM 1241 C C . PHE B 1 22 ? 10.68 -1.608 6.422 1 94.62 22 PHE B C 1
ATOM 1243 O O . PHE B 1 22 ? 9.977 -1.198 7.352 1 94.62 22 PHE B O 1
ATOM 1250 N N . TYR B 1 23 ? 11.945 -1.445 6.375 1 93.5 23 TYR B N 1
ATOM 1251 C CA . TYR B 1 23 ? 12.68 -0.754 7.434 1 93.5 23 TYR B CA 1
ATOM 1252 C C . TYR B 1 23 ? 12.25 0.704 7.531 1 93.5 23 TYR B C 1
ATOM 1254 O O . TYR B 1 23 ? 11.984 1.209 8.625 1 93.5 23 TYR B O 1
ATOM 1262 N N . ASN B 1 24 ? 12.18 1.364 6.441 1 93.88 24 ASN B N 1
ATOM 1263 C CA . ASN B 1 24 ? 11.703 2.744 6.398 1 93.88 24 ASN B CA 1
ATOM 1264 C C . ASN B 1 24 ? 10.297 2.873 6.961 1 93.88 24 ASN B C 1
ATOM 1266 O O . ASN B 1 24 ? 10 3.809 7.707 1 93.88 24 ASN B O 1
ATOM 1270 N N . GLY B 1 25 ? 9.477 1.925 6.566 1 96.5 25 GLY B N 1
ATOM 1271 C CA . GLY B 1 25 ? 8.102 1.946 7.051 1 96.5 25 GLY B CA 1
ATOM 1272 C C . GLY B 1 25 ? 8 1.819 8.555 1 96.5 25 GLY B C 1
ATOM 1273 O O . GLY B 1 25 ? 7.215 2.525 9.195 1 96.5 25 GLY B O 1
ATOM 1274 N N . ALA B 1 26 ? 8.773 1.029 9.148 1 95.19 26 ALA B N 1
ATOM 1275 C CA . ALA B 1 26 ? 8.773 0.843 10.602 1 95.19 26 ALA B CA 1
ATOM 1276 C C . ALA B 1 26 ? 9.234 2.109 11.312 1 95.19 26 ALA B C 1
ATOM 1278 O O . ALA B 1 26 ? 8.688 2.479 12.352 1 95.19 26 ALA B O 1
ATOM 1279 N N . GLN B 1 27 ? 10.164 2.766 10.719 1 95.38 27 GLN B N 1
ATOM 1280 C CA . GLN B 1 27 ? 10.711 3.98 11.312 1 95.38 27 GLN B CA 1
ATOM 1281 C C . GLN B 1 27 ? 9.664 5.086 11.367 1 95.38 27 GLN B C 1
ATOM 1283 O O . GLN B 1 27 ? 9.711 5.957 12.242 1 95.38 27 GLN B O 1
ATOM 1288 N N . CYS B 1 28 ? 8.727 5.027 10.508 1 96.75 28 CYS B N 1
ATOM 1289 C CA . CYS B 1 28 ? 7.711 6.07 10.414 1 96.75 28 CYS B CA 1
ATOM 1290 C C . CYS B 1 28 ? 6.809 6.066 11.641 1 96.75 28 CYS B C 1
ATOM 1292 O O . CYS B 1 28 ? 6.125 7.051 11.914 1 96.75 28 CYS B O 1
ATOM 1294 N N . PHE B 1 29 ? 6.809 5.016 12.398 1 96.5 29 PHE B N 1
ATOM 1295 C CA . PHE B 1 29 ? 5.922 4.898 13.555 1 96.5 29 PHE B CA 1
ATOM 1296 C C . PHE B 1 29 ? 6.641 5.324 14.828 1 96.5 29 PHE B C 1
ATOM 1298 O O . PHE B 1 29 ? 6.023 5.422 15.891 1 96.5 29 PHE B O 1
ATOM 1305 N N . PHE B 1 30 ? 7.918 5.641 14.695 1 95.12 30 PHE B N 1
ATOM 1306 C CA . PHE B 1 30 ? 8.711 6.086 15.836 1 95.12 30 PHE B CA 1
ATOM 1307 C C . PHE B 1 30 ? 9.133 7.543 15.672 1 95.12 30 PHE B C 1
ATOM 1309 O O . PHE B 1 30 ? 9.992 7.852 14.844 1 95.12 30 PHE B O 1
ATOM 1316 N N . PRO B 1 31 ? 8.625 8.383 16.531 1 90.56 31 PRO B N 1
ATOM 1317 C CA . PRO B 1 31 ? 8.859 9.82 16.375 1 90.56 31 PRO B CA 1
ATOM 1318 C C . PRO B 1 31 ? 10.344 10.172 16.297 1 90.56 31 PRO B C 1
ATOM 1320 O O . PRO B 1 31 ? 10.734 11.023 15.492 1 90.56 31 PRO B O 1
ATOM 1323 N N . LYS B 1 32 ? 11.227 9.5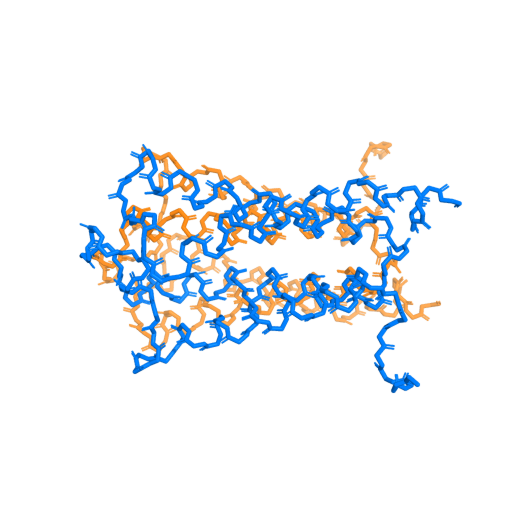55 16.984 1 90.5 32 LYS B N 1
ATOM 1324 C CA . LYS B 1 32 ? 12.648 9.883 17.031 1 90.5 32 LYS B CA 1
ATOM 1325 C C . LYS B 1 32 ? 13.359 9.383 15.773 1 90.5 32 LYS B C 1
ATOM 1327 O O . LYS B 1 32 ? 14.484 9.805 15.477 1 90.5 32 LYS B O 1
ATOM 1332 N N . MET B 1 33 ? 12.711 8.547 15.078 1 88.88 33 MET B N 1
ATOM 1333 C CA . MET B 1 33 ? 13.375 7.934 13.938 1 88.88 33 MET B CA 1
ATOM 1334 C C . MET B 1 33 ? 12.734 8.375 12.625 1 88.88 33 MET B C 1
ATOM 1336 O O . MET B 1 33 ? 13.211 8.016 11.547 1 88.88 33 MET B O 1
ATOM 1340 N N . ARG B 1 34 ? 11.766 9.219 12.734 1 86.94 34 ARG B N 1
ATOM 1341 C CA . ARG B 1 34 ? 11.031 9.602 11.531 1 86.94 34 ARG B CA 1
ATOM 1342 C C . ARG B 1 34 ? 11.914 10.422 10.586 1 86.94 34 ARG B C 1
ATOM 1344 O O . ARG B 1 34 ? 12.547 11.391 11.008 1 86.94 34 ARG B O 1
ATOM 1351 N N . VAL B 1 35 ? 11.82 10.008 9.328 1 88.69 35 VAL B N 1
ATOM 1352 C CA . VAL B 1 35 ? 12.625 10.703 8.328 1 88.69 35 VAL B CA 1
ATOM 1353 C C . VAL B 1 35 ? 11.719 11.539 7.43 1 88.69 35 VAL B C 1
ATOM 1355 O O . VAL B 1 35 ? 12.203 12.234 6.531 1 88.69 35 VAL B O 1
ATOM 1358 N N . THR B 1 36 ? 10.531 11.539 7.699 1 92.81 36 THR B N 1
ATOM 1359 C CA . THR B 1 36 ? 9.562 12.156 6.801 1 92.81 36 THR B CA 1
ATOM 1360 C C . THR B 1 36 ? 9.766 13.672 6.746 1 92.81 36 THR B C 1
ATOM 1362 O O . THR B 1 36 ? 9.602 14.289 5.691 1 92.81 36 THR B O 1
ATOM 1365 N N . SER B 1 37 ? 10.102 14.352 7.828 1 91.5 37 SER B N 1
ATOM 1366 C CA . SER B 1 37 ? 10.305 15.797 7.84 1 91.5 37 SER B CA 1
ATOM 1367 C C . SER B 1 37 ? 11.523 16.188 7.004 1 91.5 37 SER B C 1
ATOM 1369 O O . SER B 1 37 ? 11.578 17.281 6.453 1 91.5 37 SER B O 1
ATOM 1371 N N . ARG B 1 38 ? 12.469 15.273 6.891 1 93.38 38 ARG B N 1
ATOM 1372 C CA . ARG B 1 38 ? 13.648 15.531 6.07 1 93.38 38 ARG B CA 1
ATOM 1373 C C . ARG B 1 38 ? 13.359 15.289 4.594 1 93.38 38 ARG B C 1
ATOM 1375 O O . ARG B 1 38 ? 13.898 15.977 3.727 1 93.38 38 ARG B O 1
ATOM 1382 N N . ILE B 1 39 ? 12.531 14.289 4.371 1 94.75 39 ILE B N 1
ATOM 1383 C CA . ILE B 1 39 ? 12.125 13.961 3.006 1 94.75 39 ILE B CA 1
ATOM 1384 C C . ILE B 1 39 ? 11.258 15.086 2.443 1 94.75 39 ILE B C 1
ATOM 1386 O O . ILE B 1 39 ? 11.508 15.586 1.343 1 94.75 39 ILE B O 1
ATOM 1390 N N . TYR B 1 40 ? 10.297 15.422 3.189 1 95.81 40 TYR B N 1
ATOM 1391 C CA . TYR B 1 40 ? 9.359 16.453 2.766 1 95.81 40 TYR B CA 1
ATOM 1392 C C . TYR B 1 40 ? 9.664 17.781 3.449 1 95.81 40 TYR B C 1
ATOM 1394 O O . TYR B 1 40 ? 8.852 18.297 4.227 1 95.81 40 TYR B O 1
ATOM 1402 N N . SER B 1 41 ? 10.727 18.438 3.059 1 93.25 41 SER B N 1
ATOM 1403 C CA . SER B 1 41 ? 11.359 19.516 3.809 1 93.25 41 SER B CA 1
ATOM 1404 C C . SER B 1 41 ? 10.867 20.891 3.324 1 93.25 41 SER B C 1
ATOM 1406 O O . SER B 1 41 ? 11.094 21.906 3.984 1 93.25 41 SER B O 1
ATOM 1408 N N . GLU B 1 42 ? 10.227 20.922 2.197 1 95.25 42 GLU B N 1
ATOM 1409 C CA . GLU B 1 42 ? 9.859 22.219 1.625 1 95.25 42 GLU B CA 1
ATOM 1410 C C . GLU B 1 42 ? 8.617 22.781 2.295 1 95.25 42 GLU B C 1
ATOM 1412 O O . GLU B 1 42 ? 8.469 24 2.404 1 95.25 42 GLU B O 1
ATOM 1417 N N . LYS B 1 43 ? 7.699 21.906 2.744 1 93.62 43 LYS B N 1
ATOM 1418 C CA . LYS B 1 43 ? 6.516 22.266 3.516 1 93.62 43 LYS B CA 1
ATOM 1419 C C . LYS B 1 43 ? 6.445 21.469 4.816 1 93.62 43 LYS B C 1
ATOM 1421 O O . LYS B 1 43 ? 5.547 20.641 5 1 93.62 43 LYS B O 1
ATOM 1426 N N . LYS B 1 44 ? 7.246 21.797 5.68 1 91.44 44 LYS B N 1
ATOM 1427 C CA . LYS B 1 44 ? 7.469 21.031 6.898 1 91.44 44 LYS B CA 1
ATOM 1428 C C . LYS B 1 44 ? 6.176 20.891 7.703 1 91.44 44 LYS B C 1
ATOM 1430 O O . LYS B 1 44 ? 5.965 19.891 8.383 1 91.44 44 LYS B O 1
ATOM 1435 N N . GLY B 1 45 ? 5.359 21.859 7.59 1 93.62 45 GLY B N 1
ATOM 1436 C CA . GLY B 1 45 ? 4.094 21.812 8.305 1 93.62 45 GLY B CA 1
ATOM 1437 C C . GLY B 1 45 ? 3.18 20.703 7.828 1 93.62 45 GLY B C 1
ATOM 1438 O O . GLY B 1 45 ? 2.281 20.266 8.562 1 93.62 45 GLY B O 1
ATOM 1439 N N . GLU B 1 46 ? 3.426 20.25 6.586 1 95.75 46 GLU B N 1
ATOM 1440 C CA . GLU B 1 46 ? 2.586 19.188 6.031 1 95.75 46 GLU B CA 1
ATOM 1441 C C . GLU B 1 46 ? 3.111 17.812 6.414 1 95.75 46 GLU B C 1
ATOM 1443 O O . GLU B 1 46 ? 2.398 16.812 6.285 1 95.75 46 GLU B O 1
ATOM 1448 N N . ALA B 1 47 ? 4.371 17.719 6.852 1 95.38 47 ALA B N 1
ATOM 1449 C CA . ALA B 1 47 ? 4.961 16.453 7.281 1 95.38 47 ALA B CA 1
ATOM 1450 C C . ALA B 1 47 ? 4.617 16.156 8.742 1 95.38 47 ALA B C 1
ATOM 1452 O O . ALA B 1 47 ? 5.512 16.062 9.586 1 95.38 47 ALA B O 1
ATOM 1453 N N . THR B 1 48 ? 3.355 15.875 8.969 1 97.06 48 THR B N 1
ATOM 1454 C CA . THR B 1 48 ? 2.84 15.664 10.312 1 97.06 48 THR B CA 1
ATOM 1455 C C . THR B 1 48 ? 3.098 14.227 10.766 1 97.06 48 THR B C 1
ATOM 1457 O O . THR B 1 48 ? 3.555 13.398 9.984 1 97.06 48 THR B O 1
ATOM 1460 N N . ALA B 1 49 ? 2.852 14.016 12.07 1 96.81 49 ALA B N 1
ATOM 1461 C CA . ALA B 1 49 ? 2.979 12.656 12.594 1 96.81 49 ALA B CA 1
ATOM 1462 C C . ALA B 1 49 ? 2.004 11.703 11.906 1 96.81 49 ALA B C 1
ATOM 1464 O O . ALA B 1 49 ? 2.348 10.555 11.609 1 96.81 49 ALA B O 1
ATOM 1465 N N . LEU B 1 50 ? 0.812 12.172 11.648 1 97.38 50 LEU B N 1
ATOM 1466 C CA . LEU B 1 50 ? -0.183 11.383 10.93 1 97.38 50 LEU B CA 1
ATOM 1467 C C . LEU B 1 50 ? 0.3 11.047 9.523 1 97.38 50 LEU B C 1
ATOM 1469 O O . LEU B 1 50 ? 0.164 9.906 9.07 1 97.38 50 LEU B O 1
ATOM 1473 N N . MET B 1 51 ? 0.81 12.023 8.867 1 97.19 51 MET B N 1
ATOM 1474 C CA . MET B 1 51 ? 1.343 11.805 7.523 1 97.19 51 MET B CA 1
ATOM 1475 C C . MET B 1 51 ? 2.447 10.758 7.539 1 97.19 51 MET B C 1
ATOM 1477 O O . MET B 1 51 ? 2.504 9.898 6.656 1 97.19 51 MET B O 1
ATOM 1481 N N . SER B 1 52 ? 3.299 10.805 8.516 1 97.44 52 SER B N 1
ATOM 1482 C CA . SER B 1 52 ? 4.387 9.844 8.648 1 97.44 52 SER B CA 1
ATOM 1483 C C . SER B 1 52 ? 3.857 8.422 8.805 1 97.44 52 SER B C 1
ATOM 1485 O O . SER B 1 52 ? 4.402 7.484 8.219 1 97.44 52 SER B O 1
ATOM 1487 N N . ARG B 1 53 ? 2.826 8.25 9.547 1 97.69 53 ARG B N 1
ATOM 1488 C CA . ARG B 1 53 ? 2.252 6.918 9.742 1 97.69 53 ARG B CA 1
ATOM 1489 C C . ARG B 1 53 ? 1.609 6.41 8.461 1 97.69 53 ARG B C 1
ATOM 1491 O O . ARG B 1 53 ? 1.654 5.211 8.164 1 97.69 53 ARG B O 1
ATOM 1498 N N . MET B 1 54 ? 1.042 7.281 7.645 1 97.38 54 MET B N 1
ATOM 1499 C CA . MET B 1 54 ? 0.473 6.883 6.359 1 97.38 54 MET B CA 1
ATOM 1500 C C . MET B 1 54 ? 1.568 6.469 5.383 1 97.38 54 MET B C 1
ATOM 1502 O O . MET B 1 54 ? 1.42 5.484 4.66 1 97.38 54 MET B O 1
ATOM 1506 N N . MET B 1 55 ? 2.613 7.227 5.457 1 97.44 55 MET B N 1
ATOM 1507 C CA . MET B 1 55 ? 3.754 6.836 4.633 1 97.44 55 MET B CA 1
ATOM 1508 C C . MET B 1 55 ? 4.297 5.477 5.066 1 97.44 55 MET B C 1
ATOM 1510 O O . MET B 1 55 ? 4.672 4.66 4.223 1 97.44 55 MET B O 1
ATOM 1514 N N . GLY B 1 56 ? 4.363 5.312 6.316 1 97.88 56 GLY B N 1
ATOM 1515 C CA . GLY B 1 56 ? 4.805 4.027 6.832 1 97.88 56 GLY B CA 1
ATOM 1516 C C . GLY B 1 56 ? 3.951 2.865 6.352 1 97.88 56 GLY B C 1
ATOM 1517 O O . GLY B 1 56 ? 4.477 1.828 5.945 1 97.88 56 GLY B O 1
ATOM 1518 N N . LEU B 1 57 ? 2.646 3.053 6.398 1 98.25 57 LEU B N 1
ATOM 1519 C CA . LEU B 1 57 ? 1.733 2.008 5.949 1 98.25 57 LEU B CA 1
ATOM 1520 C C . LEU B 1 57 ? 1.942 1.705 4.469 1 98.25 57 LEU B C 1
ATOM 1522 O O . LEU B 1 57 ? 1.979 0.54 4.066 1 98.25 57 LEU B O 1
ATOM 1526 N N . TRP B 1 58 ? 2.051 2.742 3.73 1 98.31 58 TRP B N 1
ATOM 1527 C CA . TRP B 1 58 ? 2.256 2.568 2.297 1 98.31 58 TRP B CA 1
ATOM 1528 C C . TRP B 1 58 ? 3.568 1.845 2.018 1 98.31 58 TRP B C 1
ATOM 1530 O O . TRP B 1 58 ? 3.609 0.909 1.215 1 98.31 58 TRP B O 1
ATOM 1540 N N . THR B 1 59 ? 4.648 2.264 2.697 1 97.81 59 THR B N 1
ATOM 1541 C CA . THR B 1 59 ? 5.973 1.699 2.459 1 97.81 59 THR B CA 1
ATOM 1542 C C . THR B 1 59 ? 6.039 0.253 2.941 1 97.81 59 THR B C 1
ATOM 1544 O O . THR B 1 59 ? 6.664 -0.593 2.301 1 97.81 59 THR B O 1
ATOM 1547 N N . ILE B 1 60 ? 5.414 -0.038 4.016 1 98.38 60 ILE B N 1
ATOM 1548 C CA . ILE B 1 60 ? 5.379 -1.405 4.52 1 98.38 60 ILE B CA 1
ATOM 1549 C C . ILE B 1 60 ? 4.625 -2.299 3.541 1 98.38 60 ILE B C 1
ATOM 1551 O O . ILE B 1 60 ? 5.082 -3.396 3.213 1 98.38 60 ILE B O 1
ATOM 1555 N N . THR B 1 61 ? 3.471 -1.85 3.047 1 98.31 61 THR B N 1
ATOM 1556 C CA . THR B 1 61 ? 2.686 -2.615 2.084 1 98.31 61 THR B CA 1
ATOM 1557 C C . THR B 1 61 ? 3.496 -2.887 0.821 1 98.31 61 THR B C 1
ATOM 1559 O O . THR B 1 61 ? 3.527 -4.016 0.326 1 98.31 61 THR B O 1
ATOM 1562 N N . SER B 1 62 ? 4.145 -1.878 0.32 1 98.25 62 SER B N 1
ATOM 1563 C CA . SER B 1 62 ? 4.973 -2.037 -0.872 1 98.25 62 SER B CA 1
ATOM 1564 C C . SER B 1 62 ? 6.137 -2.988 -0.613 1 98.25 62 SER B C 1
ATOM 1566 O O . SER B 1 62 ? 6.484 -3.797 -1.476 1 98.25 62 SER B O 1
ATOM 1568 N N . GLY B 1 63 ? 6.73 -2.848 0.562 1 98.19 63 GLY B N 1
ATOM 1569 C CA . GLY B 1 63 ? 7.82 -3.738 0.924 1 98.19 63 GLY B CA 1
ATOM 1570 C C . GLY B 1 63 ? 7.41 -5.195 0.97 1 98.19 63 GLY B C 1
ATOM 1571 O O . GLY B 1 63 ? 8.148 -6.07 0.517 1 98.19 63 GLY B O 1
ATOM 1572 N N . LEU B 1 64 ? 6.262 -5.43 1.526 1 98 64 LEU B N 1
ATOM 1573 C CA . LEU B 1 64 ? 5.746 -6.793 1.575 1 98 64 LEU B CA 1
ATOM 1574 C C . LEU B 1 64 ? 5.602 -7.367 0.171 1 98 64 LEU B C 1
ATOM 1576 O O . LEU B 1 64 ? 6.023 -8.5 -0.086 1 98 64 LEU B O 1
ATOM 1580 N N . VAL B 1 65 ? 5.043 -6.59 -0.725 1 98.38 65 VAL B N 1
ATOM 1581 C CA . VAL B 1 65 ? 4.855 -7.031 -2.102 1 98.38 65 VAL B CA 1
ATOM 1582 C C . VAL B 1 65 ? 6.211 -7.352 -2.73 1 98.38 65 VAL B C 1
ATOM 1584 O O . VAL B 1 65 ? 6.379 -8.398 -3.357 1 98.38 65 VAL B O 1
ATOM 1587 N N . ARG B 1 66 ? 7.184 -6.523 -2.512 1 98.69 66 ARG B N 1
ATOM 1588 C CA . ARG B 1 66 ? 8.492 -6.664 -3.141 1 98.69 66 ARG B CA 1
ATOM 1589 C C . ARG B 1 66 ? 9.25 -7.852 -2.562 1 98.69 66 ARG B C 1
ATOM 1591 O O . ARG B 1 66 ? 9.891 -8.602 -3.301 1 98.69 66 ARG B O 1
ATOM 1598 N N . VAL B 1 67 ? 9.172 -8.016 -1.281 1 98.06 67 VAL B N 1
ATOM 1599 C CA . VAL B 1 67 ? 9.875 -9.125 -0.638 1 98.06 67 VAL B CA 1
ATOM 1600 C C . VAL B 1 67 ? 9.281 -10.453 -1.104 1 98.06 67 VAL B C 1
ATOM 1602 O O . VAL B 1 67 ? 10.016 -11.383 -1.436 1 98.06 67 VAL B O 1
ATOM 1605 N N . TYR B 1 68 ? 7.988 -10.555 -1.163 1 97.88 68 TYR B N 1
ATOM 1606 C CA . TYR B 1 68 ? 7.355 -11.789 -1.614 1 97.88 68 TYR B CA 1
ATOM 1607 C C . TYR B 1 68 ? 7.66 -12.047 -3.084 1 97.88 68 TYR B C 1
ATOM 1609 O O . TYR B 1 68 ? 7.793 -13.203 -3.498 1 97.88 68 TYR B O 1
ATOM 1617 N N . ALA B 1 69 ? 7.684 -10.984 -3.846 1 97.69 69 ALA B N 1
ATOM 1618 C CA . ALA B 1 69 ? 8.016 -11.148 -5.258 1 97.69 69 ALA B CA 1
ATOM 1619 C C . ALA B 1 69 ? 9.422 -11.734 -5.426 1 97.69 69 ALA B C 1
ATOM 1621 O O . ALA B 1 69 ? 9.672 -12.5 -6.355 1 97.69 69 ALA B O 1
ATOM 1622 N N . ALA B 1 70 ? 10.32 -11.344 -4.516 1 97.88 70 ALA B N 1
ATOM 1623 C CA . ALA B 1 70 ? 11.688 -11.844 -4.586 1 97.88 70 ALA B CA 1
ATOM 1624 C C . ALA B 1 70 ? 11.719 -13.367 -4.535 1 97.88 70 ALA B C 1
ATOM 1626 O O . ALA B 1 70 ? 12.555 -14 -5.191 1 97.88 70 ALA B O 1
ATOM 1627 N N . TRP B 1 71 ? 10.805 -13.969 -3.84 1 96.88 71 TRP B N 1
ATOM 1628 C CA . TRP B 1 71 ? 10.805 -15.422 -3.699 1 96.88 71 TRP B CA 1
ATOM 1629 C C . TRP B 1 71 ? 9.812 -16.062 -4.664 1 96.88 71 TRP B C 1
ATOM 1631 O O . TRP B 1 71 ? 9.781 -17.281 -4.809 1 96.88 71 TRP B O 1
ATOM 1641 N N . ASN B 1 72 ? 9.039 -15.312 -5.281 1 97.12 72 ASN B N 1
ATOM 1642 C CA . ASN B 1 72 ? 8.008 -15.812 -6.184 1 97.12 72 ASN B CA 1
ATOM 1643 C C . ASN B 1 72 ? 8 -15.039 -7.504 1 97.12 72 ASN B C 1
ATOM 1645 O O . ASN B 1 72 ? 6.938 -14.648 -7.992 1 97.12 72 ASN B O 1
ATOM 1649 N N . ILE B 1 73 ? 9.18 -14.883 -8.016 1 96.56 73 ILE B N 1
ATOM 1650 C CA . ILE B 1 73 ? 9.367 -13.961 -9.133 1 96.56 73 ILE B CA 1
ATOM 1651 C C . ILE B 1 73 ? 8.672 -14.508 -10.375 1 96.56 73 ILE B C 1
ATOM 1653 O O . ILE B 1 73 ? 8.414 -13.766 -11.32 1 96.56 73 ILE B O 1
ATOM 1657 N N . HIS B 1 74 ? 8.281 -15.781 -10.398 1 96.81 74 HIS B N 1
ATOM 1658 C CA . HIS B 1 74 ? 7.68 -16.375 -11.586 1 96.81 74 HIS 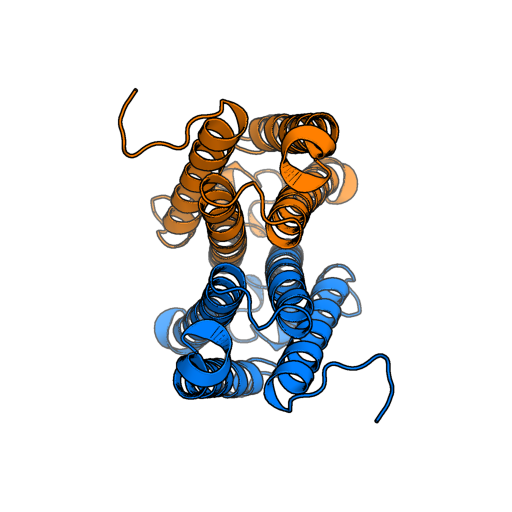B CA 1
ATOM 1659 C C . HIS B 1 74 ? 6.168 -16.188 -11.594 1 96.81 74 HIS B C 1
ATOM 1661 O O . HIS B 1 74 ? 5.508 -16.469 -12.602 1 96.81 74 HIS B O 1
ATOM 1667 N N . ASP B 1 75 ? 5.668 -15.727 -10.516 1 96.88 75 ASP B N 1
ATOM 1668 C CA . ASP B 1 75 ? 4.242 -15.422 -10.461 1 96.88 75 ASP B CA 1
ATOM 1669 C C . ASP B 1 75 ? 3.93 -14.133 -11.219 1 96.88 75 ASP B C 1
ATOM 1671 O O . ASP B 1 75 ? 4.383 -13.055 -10.836 1 96.88 75 ASP B O 1
ATOM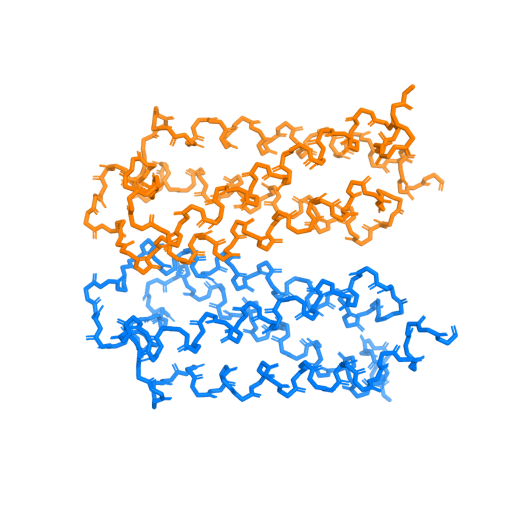 1675 N N . ARG B 1 76 ? 3.16 -14.242 -12.219 1 97 76 ARG B N 1
ATOM 1676 C CA . ARG B 1 76 ? 2.879 -13.117 -13.102 1 97 76 ARG B CA 1
ATOM 1677 C C . ARG B 1 76 ? 2.188 -11.984 -12.352 1 97 76 ARG B C 1
ATOM 1679 O O . ARG B 1 76 ? 2.512 -10.812 -12.547 1 97 76 ARG B O 1
ATOM 1686 N N . VAL B 1 77 ? 1.225 -12.305 -11.562 1 96.88 77 VAL B N 1
ATOM 1687 C CA . VAL B 1 77 ? 0.441 -11.297 -10.852 1 96.88 77 VAL B CA 1
ATOM 1688 C C . VAL B 1 77 ? 1.333 -10.555 -9.859 1 96.88 77 VAL B C 1
ATOM 1690 O O . VAL B 1 77 ? 1.315 -9.32 -9.805 1 96.88 77 VAL B O 1
ATOM 1693 N N . LEU B 1 78 ? 2.098 -11.281 -9.125 1 97.75 78 LEU B N 1
ATOM 1694 C CA . LEU B 1 78 ? 2.994 -10.664 -8.148 1 97.75 78 LEU B CA 1
ATOM 1695 C C . LEU B 1 78 ? 4.043 -9.805 -8.852 1 97.75 78 LEU B C 1
ATOM 1697 O O . LEU B 1 78 ? 4.418 -8.742 -8.352 1 97.75 78 LEU B O 1
ATOM 1701 N N . TYR B 1 79 ? 4.582 -10.312 -9.961 1 98.5 79 TYR B N 1
ATOM 1702 C CA . TYR B 1 79 ? 5.527 -9.539 -10.766 1 98.5 79 TYR B CA 1
ATOM 1703 C C . TYR B 1 79 ? 4.926 -8.203 -11.18 1 98.5 79 TYR B C 1
ATOM 1705 O O . TYR B 1 79 ? 5.551 -7.152 -11 1 98.5 79 TYR B O 1
ATOM 1713 N N . ASN B 1 80 ? 3.713 -8.227 -11.625 1 98.06 80 ASN B N 1
ATOM 1714 C CA . ASN B 1 80 ? 3.033 -7.004 -12.047 1 98.06 80 ASN B CA 1
ATOM 1715 C C . ASN B 1 80 ? 2.76 -6.078 -10.859 1 98.06 80 ASN B C 1
ATOM 1717 O O . ASN B 1 80 ? 2.943 -4.863 -10.961 1 98.06 80 ASN B O 1
ATOM 1721 N N . LEU B 1 81 ? 2.281 -6.645 -9.82 1 98.62 81 LEU B N 1
ATOM 1722 C CA . LEU B 1 81 ? 2.027 -5.84 -8.633 1 98.62 81 LEU B CA 1
ATOM 1723 C C . LEU B 1 81 ? 3.299 -5.133 -8.164 1 98.62 81 LEU B C 1
ATOM 1725 O O . LEU B 1 81 ? 3.252 -3.977 -7.742 1 98.62 81 LEU B O 1
ATOM 1729 N N . THR B 1 82 ? 4.355 -5.824 -8.195 1 98.75 82 THR B N 1
ATOM 1730 C CA . THR B 1 82 ? 5.629 -5.234 -7.805 1 98.75 82 THR B CA 1
ATOM 1731 C C . THR B 1 82 ? 5.98 -4.059 -8.711 1 98.75 82 THR B C 1
ATOM 1733 O O . THR B 1 82 ? 6.406 -3.004 -8.234 1 98.75 82 THR B O 1
ATOM 1736 N N . MET B 1 83 ? 5.793 -4.234 -9.977 1 98.81 83 MET B N 1
ATOM 1737 C CA . MET B 1 83 ? 6.043 -3.131 -10.898 1 98.81 83 MET B CA 1
ATOM 1738 C C . MET B 1 83 ? 5.133 -1.947 -10.594 1 98.81 83 MET B C 1
ATOM 1740 O O . MET B 1 83 ? 5.559 -0.793 -10.68 1 98.81 83 MET B O 1
ATOM 1744 N N . TYR B 1 84 ? 3.896 -2.27 -10.273 1 98.5 84 TYR B N 1
ATOM 1745 C CA . TYR B 1 84 ? 2.975 -1.197 -9.914 1 98.5 84 TYR B CA 1
ATOM 1746 C C . TYR B 1 84 ? 3.484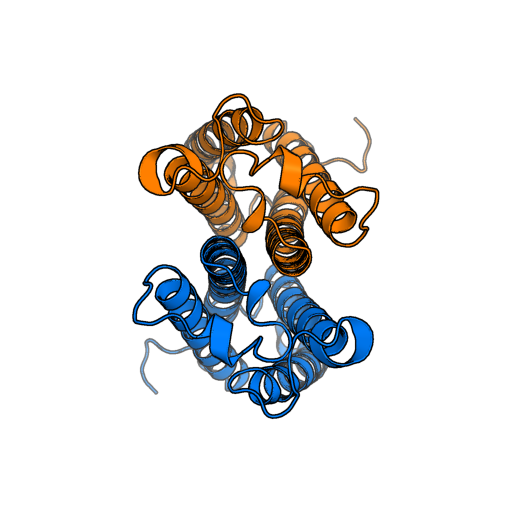 -0.429 -8.695 1 98.5 84 TYR B C 1
ATOM 1748 O O . TYR B 1 84 ? 3.314 0.789 -8.609 1 98.5 84 TYR B O 1
ATOM 1756 N N . THR B 1 85 ? 4.078 -1.129 -7.695 1 98.69 85 THR B N 1
ATOM 1757 C CA . THR B 1 85 ? 4.582 -0.429 -6.52 1 98.69 85 THR B CA 1
ATOM 1758 C C . THR B 1 85 ? 5.68 0.559 -6.906 1 98.69 85 THR B C 1
ATOM 1760 O O . THR B 1 85 ? 5.746 1.663 -6.363 1 98.69 85 THR B O 1
ATOM 1763 N N . PHE B 1 86 ? 6.516 0.176 -7.844 1 98.81 86 PHE B N 1
ATOM 1764 C CA . PHE B 1 86 ? 7.57 1.079 -8.297 1 98.81 86 PHE B CA 1
ATOM 1765 C C . PHE B 1 86 ? 6.984 2.221 -9.117 1 98.81 86 PHE B C 1
ATOM 1767 O O . PHE B 1 86 ? 7.488 3.346 -9.078 1 98.81 86 PHE B O 1
ATOM 1774 N N . GLY B 1 87 ? 5.996 1.94 -9.875 1 98.69 87 GLY B N 1
ATOM 1775 C CA . GLY B 1 87 ? 5.312 3.002 -10.602 1 98.69 87 GLY B CA 1
ATOM 1776 C C . GLY B 1 87 ? 4.691 4.043 -9.688 1 98.69 87 GLY B C 1
ATOM 1777 O O . GLY B 1 87 ? 4.781 5.242 -9.945 1 98.69 87 GLY B O 1
ATOM 1778 N N . LEU B 1 88 ? 4.062 3.572 -8.656 1 98.5 88 LEU B N 1
ATOM 1779 C CA . LEU B 1 88 ? 3.436 4.465 -7.691 1 98.5 88 LEU B CA 1
ATOM 1780 C C . LEU B 1 88 ? 4.484 5.281 -6.945 1 98.5 88 LEU B C 1
ATOM 1782 O O . LEU B 1 88 ? 4.262 6.453 -6.629 1 98.5 88 LEU B O 1
ATOM 1786 N N . ALA B 1 89 ? 5.617 4.621 -6.645 1 97.94 89 ALA B N 1
ATOM 1787 C CA . ALA B 1 89 ? 6.707 5.359 -6.008 1 97.94 89 ALA B CA 1
ATOM 1788 C C . ALA B 1 89 ? 7.223 6.469 -6.922 1 97.94 89 ALA B C 1
ATOM 1790 O O . ALA B 1 89 ? 7.426 7.602 -6.4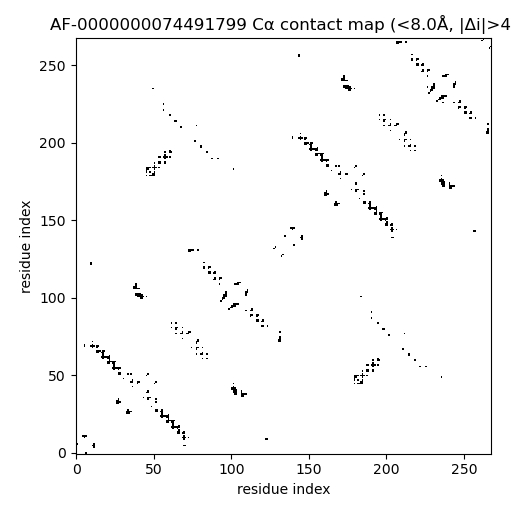77 1 97.94 89 ALA B O 1
ATOM 1791 N N . LEU B 1 90 ? 7.449 6.133 -8.148 1 98.31 90 LEU B N 1
ATOM 1792 C CA . LEU B 1 90 ? 7.906 7.121 -9.117 1 98.31 90 LEU B CA 1
ATOM 1793 C C . LEU B 1 90 ? 6.895 8.258 -9.258 1 98.31 90 LEU B C 1
ATOM 1795 O O . LEU B 1 90 ? 7.273 9.43 -9.273 1 98.31 90 LEU B O 1
ATOM 1799 N N . PHE B 1 91 ? 5.688 7.902 -9.391 1 98.31 91 PHE B N 1
ATOM 1800 C CA . PHE B 1 91 ? 4.617 8.891 -9.477 1 98.31 91 PHE B CA 1
ATOM 1801 C C . PHE B 1 91 ? 4.625 9.797 -8.25 1 98.31 91 PHE B C 1
ATOM 1803 O O . PHE B 1 91 ? 4.559 11.016 -8.375 1 98.31 91 PHE B O 1
ATOM 1810 N N . SER B 1 92 ? 4.688 9.211 -7.094 1 97.88 92 SER B N 1
ATOM 1811 C CA . SER B 1 92 ? 4.609 9.953 -5.84 1 97.88 92 SER B CA 1
ATOM 1812 C C . SER B 1 92 ? 5.738 10.969 -5.723 1 97.88 92 SER B C 1
ATOM 1814 O O . SER B 1 92 ? 5.484 12.164 -5.523 1 97.88 92 SER B O 1
ATOM 1816 N N . PHE B 1 93 ? 6.984 10.562 -5.875 1 97.69 93 PHE B N 1
ATOM 1817 C CA . PHE B 1 93 ? 8.117 11.438 -5.613 1 97.69 93 PHE B CA 1
ATOM 1818 C C . PHE B 1 93 ? 8.297 12.453 -6.742 1 97.69 93 PHE B C 1
ATOM 1820 O O . PHE B 1 93 ? 8.719 13.586 -6.508 1 97.69 93 PHE B O 1
ATOM 1827 N N . THR B 1 94 ? 7.938 12.117 -7.969 1 97.94 94 THR B N 1
ATOM 1828 C CA . THR B 1 94 ? 7.992 13.07 -9.07 1 97.94 94 THR B CA 1
ATOM 1829 C C . THR B 1 94 ? 6.984 14.195 -8.859 1 97.94 94 THR B C 1
ATOM 1831 O O . THR B 1 94 ? 7.32 15.375 -9.008 1 97.94 94 THR B O 1
ATOM 1834 N N . THR B 1 95 ? 5.766 13.836 -8.477 1 97.81 95 THR B N 1
ATOM 1835 C CA . THR B 1 95 ? 4.738 14.859 -8.312 1 97.81 95 THR B CA 1
ATOM 1836 C C . THR B 1 95 ? 4.992 15.688 -7.059 1 97.81 95 THR B C 1
ATOM 1838 O O . THR B 1 95 ? 4.727 16.891 -7.035 1 97.81 95 THR B O 1
ATOM 1841 N N . GLU B 1 96 ? 5.543 15.078 -6.035 1 97.81 96 GLU B N 1
ATOM 1842 C CA . GLU B 1 96 ? 5.816 15.828 -4.812 1 97.81 96 GLU B CA 1
ATOM 1843 C C . GLU B 1 96 ? 6.91 16.875 -5.035 1 97.81 96 GLU B C 1
ATOM 1845 O O . GLU B 1 96 ? 6.898 17.938 -4.418 1 97.81 96 GLU B O 1
ATOM 1850 N N . VAL B 1 97 ? 7.816 16.578 -5.941 1 97.44 97 VAL B N 1
ATOM 1851 C CA . VAL B 1 97 ? 8.93 17.484 -6.207 1 97.44 97 VAL B CA 1
ATOM 1852 C C . VAL B 1 97 ? 8.5 18.547 -7.219 1 97.44 97 VAL B C 1
ATOM 1854 O O . VAL B 1 97 ? 8.703 19.734 -7 1 97.44 97 VAL B O 1
ATOM 1857 N N . PHE B 1 98 ? 7.809 18.156 -8.266 1 97.5 98 PHE B N 1
ATOM 1858 C CA . PHE B 1 98 ? 7.672 19.062 -9.398 1 97.5 98 PHE B CA 1
ATOM 1859 C C . PHE B 1 98 ? 6.281 19.688 -9.422 1 97.5 98 PHE B C 1
ATOM 1861 O O . PHE B 1 98 ? 6.082 20.734 -10.031 1 97.5 98 PHE B O 1
ATOM 1868 N N . VAL B 1 99 ? 5.348 19.094 -8.844 1 97.31 99 VAL B N 1
ATOM 1869 C CA . VAL B 1 99 ? 3.98 19.594 -8.914 1 97.31 99 VAL B CA 1
ATOM 1870 C C . VAL B 1 99 ? 3.59 20.219 -7.574 1 97.31 99 VAL B C 1
ATOM 1872 O O . VAL B 1 99 ? 3.346 21.422 -7.488 1 97.31 99 VAL B O 1
ATOM 1875 N N . TYR B 1 100 ? 3.684 19.453 -6.512 1 97 100 TYR B N 1
ATOM 1876 C CA . TYR B 1 100 ? 3.207 19.922 -5.211 1 97 100 TYR B CA 1
ATOM 1877 C C . TYR B 1 100 ? 4.289 20.703 -4.48 1 97 100 TYR B C 1
ATOM 1879 O O . TYR B 1 100 ? 3.996 21.484 -3.568 1 97 100 TYR B O 1
ATOM 1887 N N . LYS B 1 101 ? 5.574 20.422 -4.789 1 97.19 101 LYS B N 1
ATOM 1888 C CA . LYS B 1 101 ? 6.719 21.141 -4.254 1 97.19 101 LYS B CA 1
ATOM 1889 C C . LYS B 1 101 ? 6.785 21.031 -2.734 1 97.19 101 LYS B C 1
ATOM 1891 O O . LYS B 1 101 ? 7.012 22.016 -2.037 1 97.19 101 LYS B O 1
ATOM 1896 N N . THR B 1 102 ? 6.488 19.812 -2.271 1 97.31 102 THR B N 1
ATOM 1897 C CA . THR B 1 102 ? 6.594 19.547 -0.843 1 97.31 102 THR B CA 1
ATOM 1898 C C . THR B 1 102 ? 7.969 18.984 -0.5 1 97.31 102 THR B C 1
ATOM 1900 O O . THR B 1 102 ? 8.359 18.953 0.668 1 97.31 102 THR B O 1
ATOM 1903 N N . ALA B 1 103 ? 8.641 18.484 -1.467 1 96.44 103 ALA B N 1
ATOM 1904 C CA . ALA B 1 103 ? 9.969 17.891 -1.284 1 96.44 103 ALA B CA 1
ATOM 1905 C C . ALA B 1 103 ? 10.969 18.469 -2.283 1 96.44 103 ALA B C 1
ATOM 1907 O O . ALA B 1 103 ? 10.586 18.875 -3.387 1 96.44 103 ALA B O 1
ATOM 1908 N N . LYS B 1 104 ? 12.242 18.469 -1.874 1 95.81 104 LYS B N 1
ATOM 1909 C CA . LYS B 1 104 ? 13.328 18.844 -2.771 1 95.81 104 LYS B CA 1
ATOM 1910 C C . LYS B 1 104 ? 14.023 17.594 -3.33 1 95.81 104 LYS B C 1
ATOM 1912 O O . LYS B 1 104 ? 14.148 16.594 -2.637 1 95.81 104 LYS B O 1
ATOM 1917 N N . ILE B 1 105 ? 14.516 17.719 -4.523 1 95.19 105 ILE B N 1
ATOM 1918 C CA . ILE B 1 105 ? 15.211 16.609 -5.164 1 95.19 105 ILE B CA 1
ATOM 1919 C C . ILE B 1 105 ? 16.406 16.188 -4.32 1 95.19 105 ILE B C 1
ATOM 1921 O O . ILE B 1 105 ? 16.734 14.992 -4.242 1 95.19 105 ILE B O 1
ATOM 1925 N N . SER B 1 106 ? 16.969 17.141 -3.643 1 94.19 106 SER B N 1
ATOM 1926 C CA . SER B 1 106 ? 18.188 16.891 -2.877 1 94.19 106 SER B CA 1
ATOM 1927 C C . SER B 1 106 ? 17.859 16.281 -1.513 1 94.19 106 SER B C 1
ATOM 1929 O O . SER B 1 106 ? 18.766 15.867 -0.789 1 94.19 106 SER B O 1
ATOM 1931 N N . SER B 1 107 ? 16.562 16.234 -1.126 1 93.62 107 SER B N 1
ATOM 1932 C CA . SER B 1 107 ? 16.203 15.68 0.173 1 93.62 107 SER B CA 1
ATOM 1933 C C . SER B 1 107 ? 16.625 14.219 0.292 1 93.62 107 SER B C 1
ATOM 1935 O O . SER B 1 107 ? 16.562 13.469 -0.683 1 93.62 107 SER B O 1
ATOM 1937 N N . PRO B 1 108 ? 17 13.945 1.554 1 88.88 108 PRO B N 1
ATOM 1938 C CA . PRO B 1 108 ? 17.297 12.523 1.755 1 88.88 108 PRO B CA 1
ATOM 1939 C C . PRO B 1 108 ? 16.094 11.625 1.455 1 88.88 108 PRO B C 1
ATOM 1941 O O . PRO B 1 108 ? 14.953 12.008 1.727 1 88.88 108 PRO B O 1
ATOM 1944 N N . GLY B 1 109 ? 16.297 10.602 0.694 1 89.69 109 GLY B N 1
ATOM 1945 C CA . GLY B 1 109 ? 15.242 9.656 0.347 1 89.69 109 GLY B CA 1
ATOM 1946 C C . GLY B 1 109 ? 14.648 9.914 -1.023 1 89.69 109 GLY B C 1
ATOM 1947 O O . GLY B 1 109 ? 14.172 8.984 -1.681 1 89.69 109 GLY B O 1
ATOM 1948 N N . VAL B 1 110 ? 14.484 11.266 -1.345 1 94.81 110 VAL B N 1
ATOM 1949 C CA . VAL B 1 110 ? 13.82 11.625 -2.59 1 94.81 110 VAL B CA 1
ATOM 1950 C C . VAL B 1 110 ? 14.68 11.203 -3.779 1 94.81 110 VAL B C 1
ATOM 1952 O O . VAL B 1 110 ? 14.211 10.477 -4.66 1 94.81 110 VAL B O 1
ATOM 1955 N N . TRP B 1 111 ? 15.93 11.609 -3.768 1 94.81 111 TRP B N 1
ATOM 1956 C CA . TRP B 1 111 ? 16.766 11.305 -4.93 1 94.81 111 TRP B CA 1
ATOM 1957 C C . TRP B 1 111 ? 17 9.805 -5.059 1 94.81 111 TRP B C 1
ATOM 1959 O O . TRP B 1 111 ? 17 9.266 -6.168 1 94.81 111 TRP B O 1
ATOM 1969 N N . PRO B 1 112 ? 17.188 9.062 -3.949 1 95 112 PRO B N 1
ATOM 1970 C CA . PRO B 1 112 ? 17.281 7.605 -4.102 1 95 112 PRO B CA 1
ATOM 1971 C C . PRO B 1 112 ? 16.016 6.988 -4.676 1 95 112 PRO B C 1
ATOM 1973 O O . PRO B 1 112 ? 16.078 6.094 -5.52 1 95 112 PRO B O 1
ATOM 1976 N N . ALA B 1 113 ? 14.875 7.465 -4.223 1 94.31 113 ALA B N 1
ATOM 1977 C CA . ALA B 1 113 ? 13.609 6.941 -4.73 1 94.31 113 ALA B CA 1
ATOM 1978 C C . ALA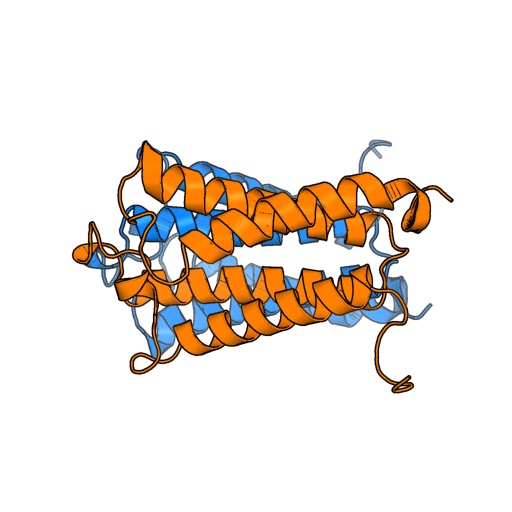 B 1 113 ? 13.445 7.246 -6.215 1 94.31 113 ALA B C 1
ATOM 1980 O O . ALA B 1 113 ? 12.938 6.414 -6.973 1 94.31 113 ALA B O 1
ATOM 1981 N N . LEU B 1 114 ? 13.891 8.383 -6.629 1 97.25 114 LEU B N 1
ATOM 1982 C CA . LEU B 1 114 ? 13.781 8.797 -8.023 1 97.25 114 LEU B CA 1
ATOM 1983 C C . LEU B 1 114 ? 14.773 8.023 -8.898 1 97.25 114 LEU B C 1
ATOM 1985 O O . LEU B 1 114 ? 14.617 7.977 -10.117 1 97.25 114 LEU B O 1
ATOM 1989 N N . LEU B 1 115 ? 15.719 7.418 -8.289 1 97.56 115 LEU B N 1
ATOM 1990 C CA . LEU B 1 115 ? 16.672 6.574 -9.008 1 97.56 115 LEU B CA 1
ATOM 1991 C C . LEU B 1 115 ? 16.219 5.113 -8.977 1 97.56 115 LEU B C 1
ATOM 1993 O O . LEU B 1 115 ? 16.172 4.453 -10.016 1 97.56 115 LEU B O 1
ATOM 1997 N N . ILE B 1 116 ? 15.898 4.672 -7.828 1 97.69 116 ILE B N 1
ATOM 1998 C CA . ILE B 1 116 ? 15.594 3.264 -7.605 1 97.69 116 ILE B CA 1
ATOM 1999 C C . ILE B 1 116 ? 14.328 2.885 -8.367 1 97.69 116 ILE B C 1
ATOM 2001 O O . ILE B 1 116 ? 14.266 1.828 -9 1 97.69 116 ILE B O 1
ATOM 2005 N N . SER B 1 117 ? 13.281 3.707 -8.352 1 98.25 117 SER B N 1
ATOM 2006 C CA . SER B 1 117 ? 11.984 3.348 -8.906 1 98.25 117 SER B CA 1
ATOM 2007 C C . SER B 1 117 ? 12.062 3.164 -10.414 1 98.25 117 SER B C 1
ATOM 2009 O O . SER B 1 117 ? 11.648 2.127 -10.945 1 98.25 117 SER B O 1
ATOM 2011 N N . PRO B 1 118 ? 12.641 4.137 -11.164 1 98.19 118 PRO B N 1
ATOM 2012 C CA . PRO B 1 118 ? 12.688 3.91 -12.609 1 98.19 118 PRO B CA 1
ATOM 2013 C C . PRO B 1 118 ? 13.664 2.801 -13 1 98.19 118 PRO B C 1
ATOM 2015 O O . PRO B 1 118 ? 13.43 2.082 -13.977 1 98.19 118 PRO B O 1
ATOM 2018 N N . ILE B 1 119 ? 14.734 2.623 -12.336 1 98.44 119 ILE B N 1
ATOM 2019 C CA . ILE B 1 119 ? 15.68 1.545 -12.602 1 98.44 119 ILE B CA 1
ATOM 2020 C C . ILE B 1 119 ? 15 0.195 -12.367 1 98.44 119 ILE B C 1
ATOM 2022 O O . ILE B 1 119 ? 15.148 -0.727 -13.172 1 98.44 119 ILE B O 1
ATOM 2026 N N . SER B 1 120 ? 14.281 0.044 -11.227 1 98.69 120 SER B N 1
ATOM 2027 C CA . SER B 1 120 ? 13.555 -1.188 -10.93 1 98.69 120 SER B CA 1
ATOM 2028 C C . SER B 1 120 ? 12.531 -1.504 -12.016 1 98.69 120 SER B C 1
ATOM 2030 O O . SER B 1 120 ? 12.438 -2.643 -12.477 1 98.69 120 SER B O 1
ATOM 2032 N N . LEU B 1 121 ? 11.797 -0.494 -12.438 1 98.62 121 LEU B N 1
ATOM 2033 C CA . LEU B 1 121 ? 10.781 -0.671 -13.469 1 98.62 121 LEU B CA 1
ATOM 2034 C C . LEU B 1 121 ? 11.422 -1.121 -14.781 1 98.62 121 LEU B C 1
ATOM 2036 O O . LEU B 1 121 ? 10.93 -2.051 -15.43 1 98.62 121 LEU B O 1
ATOM 2040 N N . ALA B 1 122 ? 12.438 -0.457 -15.156 1 98.56 122 ALA B N 1
ATOM 2041 C CA . ALA B 1 122 ? 13.117 -0.795 -16.406 1 98.56 122 ALA B CA 1
ATOM 2042 C C . ALA B 1 122 ? 13.703 -2.203 -16.344 1 98.56 122 ALA B C 1
ATOM 2044 O O . ALA B 1 122 ? 13.586 -2.973 -17.297 1 98.56 122 ALA B O 1
ATOM 2045 N N . TRP B 1 123 ? 14.359 -2.465 -15.227 1 98.69 123 TRP B N 1
ATOM 2046 C CA . TRP B 1 123 ? 14.961 -3.785 -15.07 1 98.69 123 TRP B CA 1
ATOM 2047 C C . TRP B 1 123 ? 13.891 -4.875 -15.117 1 98.69 123 TRP B C 1
ATOM 2049 O O . TRP B 1 123 ? 14.062 -5.883 -15.812 1 98.69 123 TRP B O 1
ATOM 2059 N N . MET B 1 124 ? 12.859 -4.68 -14.43 1 98.62 124 MET B N 1
ATOM 2060 C CA . MET B 1 124 ? 11.797 -5.676 -14.406 1 98.62 124 MET B CA 1
ATOM 2061 C C . MET B 1 124 ? 11.109 -5.773 -15.766 1 98.62 124 MET B C 1
ATOM 2063 O O . MET B 1 124 ? 10.758 -6.867 -16.219 1 98.62 124 MET B O 1
ATOM 2067 N N . TRP B 1 125 ? 10.891 -4.633 -16.375 1 98.12 125 TRP B N 1
ATOM 2068 C CA . TRP B 1 125 ? 10.273 -4.633 -17.703 1 98.12 125 TRP B CA 1
ATOM 2069 C C . TRP B 1 125 ? 11.109 -5.434 -18.688 1 98.12 125 TRP B C 1
ATOM 2071 O O . TRP B 1 125 ? 10.578 -6.25 -19.438 1 98.12 125 TRP B O 1
ATOM 2081 N N . ASN B 1 126 ? 12.383 -5.281 -18.672 1 98 126 ASN B N 1
ATOM 2082 C CA . ASN B 1 126 ? 13.281 -5.949 -19.609 1 98 126 ASN B CA 1
ATOM 2083 C C . ASN B 1 126 ? 13.438 -7.43 -19.266 1 98 126 ASN B C 1
ATOM 2085 O O . ASN B 1 126 ? 13.766 -8.234 -20.141 1 98 126 ASN B O 1
ATOM 2089 N N . SER B 1 127 ? 13.211 -7.789 -18.031 1 97.69 127 SER B N 1
ATOM 2090 C CA . SER B 1 127 ? 13.391 -9.164 -17.578 1 97.69 127 SER B CA 1
ATOM 2091 C C . SER B 1 127 ? 12.062 -9.914 -17.562 1 97.69 127 SER B C 1
ATOM 2093 O O . SER B 1 127 ? 12 -11.062 -17.109 1 97.69 127 SER B O 1
ATOM 2095 N N . TYR B 1 128 ? 11.031 -9.266 -18.016 1 97.44 128 TYR B N 1
ATOM 2096 C CA . TYR B 1 128 ? 9.672 -9.797 -17.906 1 97.44 128 TYR B CA 1
ATOM 2097 C C . TYR B 1 128 ? 9.555 -11.156 -18.578 1 97.44 128 TYR B C 1
ATOM 2099 O O . TYR B 1 128 ? 9.016 -12.102 -18 1 97.44 128 TYR B O 1
ATOM 2107 N N . ALA B 1 129 ? 10.086 -11.336 -19.734 1 96.38 129 ALA B N 1
ATOM 2108 C CA . ALA B 1 129 ? 9.977 -12.57 -20.5 1 96.38 129 ALA B CA 1
ATOM 2109 C C . ALA B 1 129 ? 10.789 -13.695 -19.859 1 96.38 129 ALA B C 1
ATOM 2111 O O . ALA B 1 129 ? 10.414 -14.867 -19.938 1 96.38 129 ALA B O 1
ATOM 2112 N N . ASP B 1 130 ? 11.82 -13.352 -19.219 1 95.56 130 ASP B N 1
ATOM 2113 C CA . ASP B 1 130 ? 12.703 -14.336 -18.594 1 95.56 130 ASP B CA 1
ATOM 2114 C C . ASP B 1 130 ? 12.039 -14.984 -17.375 1 95.56 130 ASP B C 1
ATOM 2116 O O . ASP B 1 130 ? 12.297 -16.141 -17.078 1 95.56 130 ASP B O 1
ATOM 2120 N N . PHE B 1 131 ? 11.18 -14.266 -16.766 1 95.62 131 PHE B N 1
ATOM 2121 C CA . PHE B 1 131 ? 10.664 -14.766 -15.508 1 95.62 131 PHE B CA 1
ATOM 2122 C C . PHE B 1 131 ? 9.195 -15.164 -15.641 1 95.62 131 PHE B C 1
ATOM 2124 O O . PHE B 1 131 ? 8.734 -16.094 -14.961 1 95.62 131 PHE B O 1
ATOM 2131 N N . VAL B 1 132 ? 8.477 -14.469 -16.344 1 91.25 132 VAL B N 1
ATOM 2132 C CA . VAL B 1 132 ? 7.027 -14.656 -16.391 1 91.25 132 VAL B CA 1
ATOM 2133 C C . VAL B 1 132 ? 6.625 -15.258 -17.734 1 91.25 132 VAL B C 1
ATOM 2135 O O . VAL B 1 132 ? 5.742 -16.125 -17.797 1 91.25 132 VAL B O 1
ATOM 2138 N N . ARG B 1 133 ? 6.867 -14.773 -18.938 1 79.69 133 ARG B N 1
ATOM 2139 C CA . ARG B 1 133 ? 6.426 -15.266 -20.25 1 79.69 133 ARG B CA 1
ATOM 2140 C C . ARG B 1 133 ? 7.223 -16.5 -20.656 1 79.69 133 ARG B C 1
ATOM 2142 O O . ARG B 1 133 ? 6.879 -17.156 -21.641 1 79.69 133 ARG B O 1
ATOM 2149 N N . GLY B 1 134 ? 8.18 -16.969 -19.969 1 54.62 134 GLY B N 1
ATOM 2150 C CA . GLY B 1 134 ? 8.828 -18.109 -20.578 1 54.62 134 GLY B CA 1
ATOM 2151 C C . GLY B 1 134 ? 7.984 -19.375 -20.516 1 54.62 134 GLY B C 1
ATOM 2152 O O . GLY B 1 134 ? 7.051 -19.469 -19.719 1 54.62 134 GLY B O 1
#

Radius of gyration: 18.39 Å; Cα contacts (8 Å, |Δi|>4): 393; chains: 2; bounding box: 49×50×41 Å

Sequence (268 aa):
MSVYLPPSALQKYLLFVGTLAFYNGAQCFFPKMRVTSRIYSEKKGEATALMSRMMGLWTITSGLVRVYAAWNIHDRVLYNLTMYTFGLALFSFTTEVFVYKTAKISSPGVWPALLISPISLAWMWNSYADFVRGMSVYLPPSALQKYLLFVGTLAFYNGAQCFFPKMRVTSRIYSEKKGEATALMSRMMGLWTITSGLVRVYAAWNIHDRVLYNLTMYTFGLALFSFTTEVFVYKTAKISSPGVWPALLISPISLAWMWNSYADFVRG

Nearest PDB structures (foldseek):
  6y7f-assembly1_A  TM=5.055E-01  e=6.005E+00  Homo sapiens
  7zw1-assembly1_B  TM=2.885E-01  e=1.546E+00  Homo sapiens
  6y7f-assembly1_A  TM=4.814E-01  e=4.243E+00  Homo sapiens
  5v6p-assembly1_B  TM=3.850E-01  e=5.734E+00  Saccharomyces cerevisiae S288C

InterPro domains:
  IPR005352 Erg28 [PF03694] (10-121)
  IPR005352 Erg28 [PTHR15451] (8-125)

pLDDT: mean 94.74, std 8.37, range [41.75, 98.81]

Organism: Spizellomyces punctatus (strain DAOM BR117) (NCBI:txid645134)

Solvent-accessible surface area (backbone atoms only — not comparable to full-atom values): 13059 Å² total; per-residue (Å²): 124,70,88,87,52,54,86,49,70,66,26,42,49,31,34,52,56,11,49,50,28,33,53,54,14,58,29,25,74,34,82,93,55,45,54,48,47,54,27,25,50,65,37,48,80,39,44,26,72,59,21,27,40,32,42,14,52,28,30,31,55,46,10,53,46,24,38,52,24,23,76,36,51,56,38,57,66,46,42,50,52,36,44,48,47,29,49,51,49,36,50,48,55,51,39,31,39,72,69,68,47,33,23,44,66,84,20,63,64,42,45,58,43,66,47,50,22,56,50,51,41,51,52,48,61,72,43,36,50,79,44,46,70,101,125,69,88,86,52,54,86,49,70,65,26,43,49,32,33,51,55,10,50,51,29,34,52,55,14,56,29,26,73,34,82,92,56,45,54,47,46,54,28,26,50,65,38,48,78,39,43,24,73,59,22,27,40,30,42,14,51,28,30,31,53,44,10,51,45,24,37,52,23,22,75,37,51,55,38,57,65,46,42,48,51,36,44,49,46,29,49,50,49,37,50,48,56,51,40,31,38,74,69,68,47,31,24,44,66,82,21,62,64,41,44,57,43,65,47,50,21,57,52,50,42,52,52,47,60,74,43,37,52,79,44,45,71,100

Secondary structure (DSSP, 8-state):
--TTS-SSHHHHHHHHHHHHHHHHHHHTTSGGG--HHHHT-TTGGG--HHHHHHHHHHHHHHHHHHHHHHH-TT-HHHHHHHHHHHHHHHHHHHHHHHTS--S-TTSTTHHHHHHHHHHHHHHHHHTHIIIII-/--TTS-SSHHHHHHHHHHHHHHHHHHHTTSGGG--HHHHT-TTGGG--HHHHHHHHHHHHHHHHHHHHHHH-TT-HHHHHHHHHHHHHHHHHHHHHHHTS--S-TTSTTHHHHHHHHHHHHHHHHHTHIIIII-

Foldseek 3Di:
DPPPFQDDPLLNLLLVQLVVLLVLLVLLQPPVRHQQCQFQVQPSVVSDSVVSNVSSVLSNVLSVLSNVCSVVVQDLVSLVVNLVSLVVLCVVLVCCVPPVNRGHCPGPPSVVSNVVSVVSNVVSVVCVCVRHVD/DPPPFQDDPLLNVLQVQLVVLLVLLVLLQPPVSHQQCQFQVQCSVVSDSVVSNVSSVLSNVLSVLSNVCSVVVQDLVSLVVNLVSLVVLCVVLVCCVPPVNRGHCPGPPSVVSNVVSVVSNVVSVVCVCVRHVD